Protein AF-0000000081808772 (afdb_homodimer)

Solvent-accessible surface area (backbone atoms only — not comparable to full-atom values): 10410 Å² total; per-residue (Å²): 86,56,71,67,53,52,52,50,52,52,51,43,53,54,49,45,51,51,54,43,41,40,92,72,24,31,80,98,35,57,88,46,31,43,55,48,63,37,60,27,82,91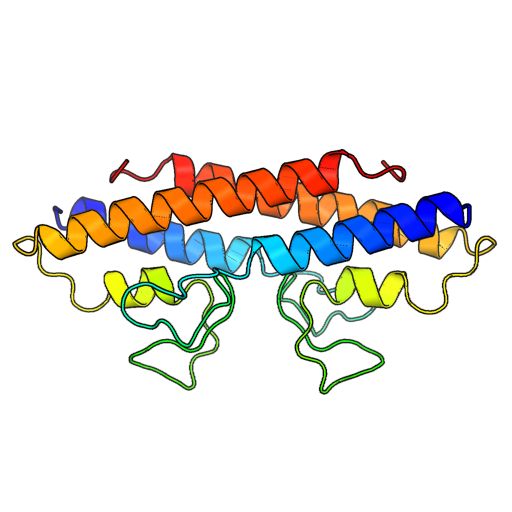,39,69,81,43,91,41,59,33,21,52,57,53,51,64,53,56,87,62,54,58,84,40,61,68,58,47,51,51,50,39,52,50,48,52,49,51,28,52,37,25,46,50,46,22,54,53,46,69,67,37,84,74,109,88,56,72,67,53,51,52,50,52,53,52,42,52,53,49,46,49,52,53,44,42,38,92,72,25,30,80,98,35,58,88,46,30,42,55,48,61,37,61,27,84,93,39,69,81,43,90,41,59,32,21,51,56,54,52,64,55,55,87,64,54,59,84,41,62,69,57,48,50,50,49,38,51,50,47,52,50,51,28,52,37,24,47,51,44,22,54,55,48,70,66,38,87,74,108

Organism: Hyalella azteca (NCBI:txid294128)

pLDDT: mean 93.88, std 6.14, range [66.31, 98.62]

Sequence (190 aa):
MSAMRVRFVNEQLMALERTFVLPGGLPDRPLYRHSVFSPPRWDAYAAAGFSGLSDLLHDYDENDAARKEKIKRHINELTILTQRASAILKDSPVLMSAMRVRFVNEQLMALERTFVLPGGLPDRPLYRHSVFSPPRWDAYAAAGFSGLSDLLHDYDENDAARKEKIKRHINELTILTQRASAILKDSPVL

Foldseek 3Di:
DDPVLVVLVVVLVVVLQVLQFACQAAVVGRVHGGQFFAAAPVGNPDRGTRNSQVNLVVVDDPPCVVSVVSNVVSVVSVVVSVVVNVVSVVPRPVD/DDPVLVVLVVVLVVVLQVLQFACQAAVVGRVHGGQFFAAAPVGNPDRGTRNSQVNLVPVDDPPCVVSVVSNVVSVVSVVVSVVVNVVSVVPRPVD

Structure (mmCIF, N/CA/C/O backbone):
data_AF-0000000081808772-model_v1
#
loop_
_entity.id
_entity.type
_entity.pdbx_description
1 polymer 'N-acetylated-alpha-linked acidic dipeptidase'
#
loop_
_atom_site.group_PDB
_atom_site.id
_atom_site.type_symbol
_atom_site.label_atom_id
_atom_site.label_alt_id
_atom_site.label_comp_id
_atom_site.label_asym_id
_atom_site.label_entity_id
_atom_site.label_seq_id
_atom_site.pdbx_PDB_ins_code
_atom_site.Cartn_x
_atom_site.Cartn_y
_atom_site.Cartn_z
_atom_site.occupancy
_atom_site.B_iso_or_equiv
_atom_site.auth_seq_id
_atom_site.auth_comp_id
_atom_site.auth_asym_id
_atom_site.auth_atom_id
_atom_site.pdbx_PDB_model_num
ATOM 1 N N . MET A 1 1 ? 2.197 -25.844 -6.656 1 84.44 1 MET A N 1
ATOM 2 C CA . MET A 1 1 ? 1.179 -25.656 -5.629 1 84.44 1 MET A CA 1
ATOM 3 C C . MET A 1 1 ? -0.137 -26.312 -6.031 1 84.44 1 MET A C 1
ATOM 5 O O . MET A 1 1 ? -0.493 -26.328 -7.211 1 84.44 1 MET A O 1
ATOM 9 N N . SER A 1 2 ? -0.74 -26.922 -4.938 1 89.19 2 SER A N 1
ATOM 10 C CA . SER A 1 2 ? -2.045 -27.531 -5.188 1 89.19 2 SER A CA 1
ATOM 11 C C . SER A 1 2 ? -3.08 -26.469 -5.562 1 89.19 2 SER A C 1
ATOM 13 O O . SER A 1 2 ? -2.869 -25.281 -5.336 1 89.19 2 SER A O 1
ATOM 15 N N . ALA A 1 3 ? -4.18 -26.891 -6.102 1 90.06 3 ALA A N 1
ATOM 16 C CA . ALA A 1 3 ? -5.285 -26.016 -6.457 1 90.06 3 ALA A CA 1
ATOM 17 C C . ALA A 1 3 ? -5.832 -25.297 -5.223 1 90.06 3 ALA A C 1
ATOM 19 O O . ALA A 1 3 ? -6.203 -24.125 -5.293 1 90.06 3 ALA A O 1
ATOM 20 N N . MET A 1 4 ? -5.844 -26.016 -4.164 1 91.25 4 MET A N 1
ATOM 21 C CA . MET A 1 4 ? -6.352 -25.438 -2.92 1 91.25 4 MET A CA 1
ATOM 22 C C . MET A 1 4 ? -5.449 -24.312 -2.432 1 91.25 4 MET A C 1
ATOM 24 O O . MET A 1 4 ? -5.938 -23.266 -1.997 1 91.25 4 MET A O 1
ATOM 28 N N . ARG A 1 5 ? -4.191 -24.5 -2.516 1 93.81 5 ARG A N 1
ATOM 29 C CA . ARG A 1 5 ? -3.25 -23.469 -2.098 1 93.81 5 ARG A CA 1
ATOM 30 C C . ARG A 1 5 ? -3.359 -22.234 -2.992 1 93.81 5 ARG A C 1
ATOM 32 O O . ARG A 1 5 ? -3.295 -21.109 -2.51 1 93.81 5 ARG A O 1
ATOM 39 N N . VAL A 1 6 ? -3.527 -22.422 -4.234 1 94.31 6 VAL A N 1
ATOM 40 C CA . VAL A 1 6 ? -3.682 -21.312 -5.176 1 94.31 6 VAL A CA 1
ATOM 41 C C . VAL A 1 6 ? -4.938 -20.516 -4.832 1 94.31 6 VAL A C 1
ATOM 43 O O . VAL A 1 6 ? -4.922 -19.281 -4.844 1 94.31 6 VAL A O 1
ATOM 46 N N . ARG A 1 7 ? -6.023 -21.188 -4.539 1 94.62 7 ARG A N 1
ATOM 47 C CA . ARG A 1 7 ? -7.27 -20.531 -4.156 1 94.62 7 ARG A CA 1
ATOM 48 C C . ARG A 1 7 ? -7.074 -19.688 -2.906 1 94.62 7 ARG A C 1
ATOM 50 O O . ARG A 1 7 ? -7.57 -18.547 -2.838 1 94.62 7 ARG A O 1
ATOM 57 N N . PHE A 1 8 ? -6.34 -20.219 -1.971 1 96.25 8 PHE A N 1
ATOM 58 C CA . PHE A 1 8 ? -6.094 -19.484 -0.736 1 96.25 8 PHE A CA 1
ATOM 59 C C . PHE A 1 8 ? -5.277 -18.219 -1.008 1 96.25 8 PHE A C 1
ATOM 61 O O . PHE A 1 8 ? -5.578 -17.156 -0.473 1 96.25 8 PHE A O 1
ATOM 68 N N . VAL A 1 9 ? -4.281 -18.328 -1.838 1 96.81 9 VAL A N 1
ATOM 69 C CA . VAL A 1 9 ? -3.469 -17.172 -2.168 1 96.81 9 VAL A CA 1
ATOM 70 C C . VAL A 1 9 ? -4.316 -16.141 -2.91 1 96.81 9 VAL A C 1
ATOM 72 O O . VAL A 1 9 ? -4.184 -14.93 -2.68 1 96.81 9 VAL A O 1
ATOM 75 N N . ASN A 1 10 ? -5.219 -16.609 -3.789 1 95.25 10 ASN A N 1
ATOM 76 C CA . ASN A 1 10 ? -6.145 -15.703 -4.461 1 95.25 10 ASN A CA 1
ATOM 77 C C . ASN A 1 10 ? -7.035 -14.969 -3.465 1 95.25 10 ASN A C 1
ATOM 79 O O . ASN A 1 10 ? -7.297 -13.773 -3.623 1 95.25 10 ASN A O 1
ATOM 83 N N . GLU A 1 11 ? -7.496 -15.648 -2.455 1 96.94 11 GLU A N 1
ATOM 84 C CA . GLU A 1 11 ? -8.305 -15.031 -1.407 1 96.94 11 GLU A CA 1
ATOM 85 C C . GLU A 1 11 ? -7.508 -13.977 -0.641 1 96.94 11 GLU A C 1
ATOM 87 O O . GLU A 1 11 ? -8.039 -12.922 -0.29 1 96.94 11 GLU A O 1
ATOM 92 N N . GLN A 1 12 ? -6.262 -14.281 -0.377 1 97.19 12 GLN A N 1
ATOM 93 C CA . GLN A 1 12 ? -5.395 -13.312 0.288 1 97.19 12 GLN A CA 1
ATOM 94 C C . GLN A 1 12 ? -5.199 -12.062 -0.572 1 97.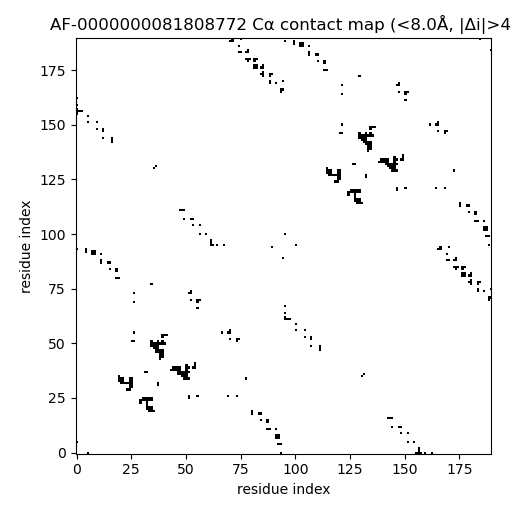19 12 GLN A C 1
ATOM 96 O O . GLN A 1 12 ? -5.203 -10.945 -0.059 1 97.19 12 GLN A O 1
ATOM 101 N N . LEU A 1 13 ? -5.008 -12.258 -1.853 1 96.25 13 LEU A N 1
ATOM 102 C CA . LEU A 1 13 ? -4.879 -11.141 -2.785 1 96.25 13 LEU A CA 1
ATOM 103 C C . LEU A 1 13 ? -6.102 -10.234 -2.719 1 96.25 13 LEU A C 1
ATOM 105 O O . LEU A 1 13 ? -5.969 -9.008 -2.621 1 96.25 13 LEU A O 1
ATOM 109 N N . MET A 1 14 ? -7.301 -10.789 -2.682 1 96.12 14 MET A N 1
ATOM 110 C CA . MET A 1 14 ? -8.539 -10.023 -2.598 1 96.12 14 MET A CA 1
ATOM 111 C C . MET A 1 14 ? -8.633 -9.289 -1.268 1 96.12 14 MET A C 1
ATOM 113 O O . MET A 1 14 ? -9.047 -8.125 -1.225 1 96.12 14 MET A O 1
ATOM 117 N N . ALA A 1 15 ? -8.234 -9.961 -0.256 1 97.44 15 ALA A N 1
ATOM 118 C CA . ALA A 1 15 ? -8.258 -9.352 1.071 1 97.44 15 ALA A CA 1
ATOM 119 C C . ALA A 1 15 ? -7.293 -8.172 1.152 1 97.44 15 ALA A C 1
ATOM 121 O O . ALA A 1 15 ? -7.605 -7.145 1.759 1 97.44 15 ALA A O 1
ATOM 122 N N . LEU A 1 16 ? -6.129 -8.336 0.551 1 97.31 16 LEU A N 1
ATOM 123 C CA . LEU A 1 16 ? -5.148 -7.262 0.513 1 97.31 16 LEU A CA 1
ATOM 124 C C . LEU A 1 16 ? -5.711 -6.039 -0.205 1 97.31 16 LEU A C 1
ATOM 126 O O . LEU A 1 16 ? -5.605 -4.914 0.293 1 97.31 16 LEU A O 1
ATOM 130 N N . GLU A 1 17 ? -6.316 -6.27 -1.325 1 94.38 17 GLU A N 1
ATOM 131 C CA . GLU A 1 17 ? -6.895 -5.176 -2.098 1 94.38 17 GLU A CA 1
ATOM 132 C C . GLU A 1 17 ? -7.961 -4.438 -1.293 1 94.38 17 GLU A C 1
ATOM 134 O O . GLU A 1 17 ? -8 -3.205 -1.288 1 94.38 17 GLU A O 1
ATOM 139 N N . ARG A 1 18 ? -8.758 -5.125 -0.595 1 96.19 18 ARG A N 1
ATOM 140 C CA . ARG A 1 18 ? -9.82 -4.539 0.214 1 96.19 18 ARG A CA 1
ATOM 141 C C . ARG A 1 18 ? -9.25 -3.77 1.398 1 96.19 18 ARG A C 1
ATOM 143 O O . ARG A 1 18 ? -9.805 -2.75 1.812 1 96.19 18 ARG A O 1
ATOM 150 N N . THR A 1 19 ? -8.164 -4.297 1.896 1 97.56 19 THR A N 1
ATOM 151 C CA . THR A 1 19 ? -7.547 -3.721 3.084 1 97.56 19 THR A CA 1
ATOM 152 C C . THR A 1 19 ? -7.133 -2.273 2.83 1 97.56 19 THR A C 1
ATOM 154 O O . THR A 1 19 ? -7.262 -1.422 3.713 1 97.56 19 THR A O 1
ATOM 157 N N . PHE A 1 20 ? -6.73 -1.911 1.623 1 97.19 20 PHE A N 1
ATOM 158 C CA . PHE A 1 20 ? -6.176 -0.589 1.358 1 97.19 20 PHE A CA 1
ATOM 159 C C . PHE A 1 20 ? -7.238 0.34 0.788 1 97.19 20 PHE A C 1
ATOM 161 O O . PHE A 1 20 ? -6.973 1.519 0.541 1 97.19 20 PHE A O 1
ATOM 168 N N . VAL A 1 21 ? -8.461 -0.173 0.703 1 96.25 21 VAL A N 1
ATOM 169 C CA . VAL A 1 21 ? -9.586 0.644 0.255 1 96.25 21 VAL A CA 1
ATOM 170 C C . VAL A 1 21 ? -10.398 1.105 1.46 1 96.25 21 VAL A C 1
ATOM 172 O O . VAL A 1 21 ? -10.984 0.286 2.172 1 96.25 21 VAL A O 1
ATOM 175 N N . LEU A 1 22 ? -10.461 2.395 1.661 1 97.12 22 LEU A N 1
ATOM 176 C CA . LEU A 1 22 ? -11.148 2.977 2.809 1 97.12 22 LEU A CA 1
ATOM 177 C C . LEU A 1 22 ? -12.633 3.184 2.506 1 97.12 22 LEU A C 1
ATOM 179 O O . LEU A 1 22 ? -12.984 3.977 1.631 1 97.12 22 LEU A O 1
ATOM 183 N N . PRO A 1 23 ? -13.508 2.514 3.25 1 96.06 23 PRO A N 1
ATOM 184 C CA . PRO A 1 23 ? -14.938 2.682 2.984 1 96.06 23 PRO A CA 1
ATOM 185 C C . PRO A 1 23 ? -15.391 4.137 3.082 1 96.06 23 PRO A C 1
ATOM 187 O O . PRO A 1 23 ? -16.25 4.574 2.307 1 96.06 23 PRO A O 1
ATOM 190 N N . GLY A 1 24 ? -14.82 4.918 3.953 1 96.44 24 GLY A N 1
ATOM 191 C CA . GLY A 1 24 ? -15.195 6.309 4.148 1 96.44 24 GLY A CA 1
ATOM 192 C C . GLY A 1 24 ? -14.414 7.27 3.275 1 96.44 24 GLY A C 1
ATOM 193 O O . GLY A 1 24 ? -14.648 8.477 3.305 1 96.44 24 GLY A O 1
ATOM 194 N N . GLY A 1 25 ? -13.445 6.766 2.527 1 97.25 25 GLY A N 1
ATOM 195 C CA . GLY A 1 25 ? -12.609 7.605 1.688 1 97.25 25 GLY A CA 1
ATOM 196 C C . GLY A 1 25 ? -11.461 8.25 2.447 1 97.25 25 GLY A C 1
ATOM 197 O O . GLY A 1 25 ? -11.281 7.996 3.639 1 97.25 25 GLY A O 1
ATOM 198 N N . LEU A 1 26 ? -10.664 9.016 1.725 1 97.31 26 LEU A N 1
ATOM 199 C CA . LEU A 1 26 ? -9.562 9.773 2.309 1 97.31 26 LEU A CA 1
ATOM 200 C C . LEU A 1 26 ? -10.086 10.945 3.133 1 97.31 26 LEU A C 1
ATOM 202 O O . LEU A 1 26 ? -11.211 11.398 2.922 1 97.31 26 LEU A O 1
ATOM 206 N N . PRO A 1 27 ? -9.25 11.398 4.109 1 97.44 27 PRO A N 1
ATOM 207 C CA . PRO A 1 27 ? -9.672 12.586 4.852 1 97.44 27 PRO A CA 1
ATOM 208 C C . PRO A 1 27 ? -10.055 13.75 3.934 1 97.44 27 PRO A C 1
ATOM 210 O O . PRO A 1 27 ? -9.242 14.172 3.104 1 97.44 27 PRO A O 1
ATOM 213 N N . ASP A 1 28 ? -11.344 14.211 4.023 1 96.62 28 ASP A N 1
ATOM 214 C CA . ASP A 1 28 ? -11.898 15.367 3.326 1 96.62 28 ASP A CA 1
ATOM 215 C C . ASP A 1 28 ? -12.062 15.086 1.834 1 96.62 28 ASP A C 1
ATOM 217 O O . ASP A 1 28 ? -12.32 16 1.048 1 96.62 28 ASP A O 1
ATOM 221 N N . ARG A 1 29 ? -11.883 13.844 1.375 1 96.31 29 ARG A N 1
ATOM 222 C CA . ARG A 1 29 ? -12.031 13.398 -0.009 1 96.31 29 ARG A CA 1
ATOM 223 C C . ARG A 1 29 ? -12.703 12.039 -0.08 1 96.31 29 ARG A C 1
ATOM 225 O O . ARG A 1 29 ? -12.062 11.039 -0.412 1 96.31 29 ARG A O 1
ATOM 232 N N . PRO A 1 30 ? -13.953 11.984 0.144 1 96.44 30 PRO A N 1
ATOM 233 C CA . PRO A 1 30 ? -14.656 10.711 0.325 1 96.44 30 PRO A CA 1
ATOM 234 C C . PRO A 1 30 ? -14.742 9.898 -0.962 1 96.44 30 PRO A C 1
ATOM 236 O O . PRO A 1 30 ? -14.961 8.688 -0.914 1 96.44 30 PRO A O 1
ATOM 239 N N . LEU A 1 31 ? -14.484 10.531 -2.141 1 95.69 31 LEU A N 1
ATOM 240 C CA . LEU A 1 31 ? -14.617 9.812 -3.406 1 95.69 31 LEU A CA 1
ATOM 241 C C . LEU A 1 31 ? -13.328 9.078 -3.754 1 95.69 31 LEU A C 1
ATOM 243 O O . LEU A 1 31 ? -13.312 8.234 -4.648 1 95.69 31 LEU A O 1
ATOM 247 N N . TYR A 1 32 ? -12.289 9.398 -3.104 1 94 32 TYR A N 1
ATOM 248 C CA . TYR A 1 32 ? -11.008 8.703 -3.248 1 94 32 TYR A CA 1
ATOM 249 C C . TYR A 1 32 ? -10.797 7.707 -2.115 1 94 32 TYR A C 1
ATOM 251 O O . TYR A 1 32 ? -10.609 8.102 -0.961 1 94 32 TYR A O 1
ATOM 259 N N . ARG A 1 33 ? -10.719 6.418 -2.496 1 95.44 33 ARG A N 1
ATOM 260 C CA . ARG A 1 33 ? -10.859 5.438 -1.423 1 95.44 33 ARG A CA 1
ATOM 261 C C . ARG A 1 33 ? -9.586 4.621 -1.256 1 95.44 33 ARG A C 1
ATOM 263 O O . ARG A 1 33 ? -9.414 3.92 -0.255 1 95.44 33 ARG A O 1
ATOM 270 N N . HIS A 1 34 ? -8.711 4.734 -2.211 1 95.12 34 HIS A N 1
ATOM 271 C CA . HIS A 1 34 ? -7.492 3.943 -2.053 1 95.12 34 HIS A CA 1
ATOM 272 C C . HIS A 1 34 ? -6.477 4.664 -1.174 1 95.12 34 HIS A C 1
ATOM 274 O O . HIS A 1 34 ? -6.039 5.77 -1.501 1 95.12 34 HIS A O 1
ATOM 280 N N . SER A 1 35 ? -6.059 4.016 -0.084 1 96.12 35 SER A N 1
ATOM 281 C CA . SER A 1 35 ? -5.297 4.652 0.987 1 96.12 35 SER A CA 1
ATOM 282 C C . SER A 1 35 ? -3.848 4.879 0.577 1 96.12 35 SER A C 1
ATOM 284 O O . SER A 1 35 ? -3.184 5.777 1.098 1 96.12 35 SER A O 1
ATOM 286 N N . VAL A 1 36 ? -3.354 4.094 -0.395 1 95.69 36 VAL A N 1
ATOM 287 C CA . VAL A 1 36 ? -1.956 4.172 -0.806 1 95.69 36 VAL A CA 1
ATOM 288 C C . VAL A 1 36 ? -1.845 4.945 -2.117 1 95.69 36 VAL A C 1
ATOM 290 O O . VAL A 1 36 ? -1.005 5.84 -2.25 1 95.69 36 VAL A O 1
ATOM 293 N N . PHE A 1 37 ? -2.762 4.66 -2.961 1 91 37 PHE A N 1
ATOM 294 C CA . PHE A 1 37 ? -2.658 5.25 -4.289 1 91 37 PHE A CA 1
ATOM 295 C C . PHE A 1 37 ? -3.875 6.121 -4.59 1 91 37 PHE A C 1
ATOM 297 O O . PHE A 1 37 ? -4.992 5.613 -4.691 1 91 37 PHE A O 1
ATOM 304 N N . SER A 1 38 ? -3.592 7.402 -4.66 1 89.56 38 SER A N 1
ATOM 305 C CA . SER A 1 38 ? -4.582 8.414 -5.02 1 89.56 38 SER A CA 1
ATOM 306 C C . SER A 1 38 ? -3.912 9.711 -5.469 1 89.56 38 SER A C 1
ATOM 308 O O . SER A 1 38 ? -2.805 10.023 -5.027 1 89.56 38 SER A O 1
ATOM 310 N N . PRO A 1 39 ? -4.566 10.375 -6.395 1 87.88 39 PRO A N 1
ATOM 311 C CA . PRO A 1 39 ? -4 11.68 -6.754 1 87.88 39 PRO A CA 1
ATOM 312 C C . PRO A 1 39 ? -4.023 12.672 -5.594 1 87.88 39 PRO A C 1
ATOM 314 O O . PRO A 1 39 ? -5.008 12.742 -4.855 1 87.88 39 PRO A O 1
ATOM 317 N N . PRO A 1 40 ? -2.861 13.375 -5.484 1 89.06 40 PRO A N 1
ATOM 318 C CA . PRO A 1 40 ? -2.887 14.422 -4.453 1 89.06 40 PRO A CA 1
ATOM 319 C C . PRO A 1 40 ? -3.902 15.523 -4.754 1 89.06 40 PRO A C 1
ATOM 321 O O . PRO A 1 40 ? -4.188 15.805 -5.922 1 89.06 40 PRO A O 1
ATOM 324 N N . ARG A 1 41 ? -4.348 16.078 -3.715 1 90.5 41 ARG A N 1
ATOM 325 C CA . ARG A 1 41 ? -5.344 17.141 -3.809 1 90.5 41 ARG A CA 1
ATOM 326 C C . ARG A 1 41 ? -4.777 18.359 -4.516 1 90.5 41 ARG A C 1
ATOM 328 O O . ARG A 1 41 ? -5.484 19.031 -5.27 1 90.5 41 ARG A O 1
ATOM 335 N N . TRP A 1 42 ? -3.523 18.75 -4.395 1 87.62 42 TRP A N 1
ATOM 336 C CA . TRP A 1 42 ? -2.938 20.016 -4.844 1 87.62 42 TRP A CA 1
ATOM 337 C C . TRP A 1 42 ? -2.105 19.812 -6.105 1 87.62 42 TRP A C 1
ATOM 339 O O . TRP A 1 42 ? -1.679 20.781 -6.742 1 87.62 42 TRP A O 1
ATOM 349 N N . ASP A 1 43 ? -1.875 18.453 -6.457 1 80.94 43 ASP A N 1
ATOM 350 C CA . ASP A 1 43 ? -1.198 18.078 -7.691 1 80.94 43 ASP A CA 1
ATOM 351 C C . ASP A 1 43 ? -1.776 16.781 -8.258 1 80.94 43 ASP A C 1
ATOM 353 O O . ASP A 1 43 ? -1.266 15.688 -7.977 1 80.94 43 ASP A O 1
ATOM 357 N N . ALA A 1 44 ? -2.705 16.969 -9.086 1 71.88 44 ALA A N 1
ATOM 358 C CA . ALA A 1 44 ? -3.471 15.82 -9.555 1 71.88 44 ALA A CA 1
ATOM 359 C C . ALA A 1 44 ? -2.637 14.953 -10.492 1 71.88 44 ALA A C 1
ATOM 361 O O . ALA A 1 44 ? -2.979 13.797 -10.742 1 71.88 44 ALA A O 1
ATOM 362 N N . TYR A 1 45 ? -1.534 15.539 -10.867 1 73.44 45 TYR A N 1
ATOM 363 C CA . TYR A 1 45 ? -0.748 14.789 -11.844 1 73.44 45 TYR A CA 1
ATOM 364 C C . TYR A 1 45 ? 0.438 14.109 -11.172 1 73.44 45 TYR A C 1
ATOM 366 O O . TYR A 1 45 ? 1.139 13.312 -11.805 1 73.44 45 TYR A O 1
ATOM 374 N N . ALA A 1 46 ? 0.514 14.375 -9.875 1 73.62 46 ALA A N 1
ATOM 375 C CA . ALA A 1 46 ? 1.622 13.742 -9.156 1 73.62 46 ALA A CA 1
ATOM 376 C C . ALA A 1 46 ? 1.272 12.312 -8.75 1 73.62 46 ALA A C 1
ATOM 378 O O . ALA A 1 46 ? 0.148 12.039 -8.328 1 73.62 46 ALA A O 1
ATOM 379 N N . ALA A 1 47 ? 1.948 11.398 -9.227 1 66.56 47 ALA A N 1
ATOM 380 C CA . ALA A 1 47 ? 1.823 10.008 -8.797 1 66.56 47 ALA A CA 1
ATOM 381 C C . ALA A 1 47 ? 2.445 9.805 -7.418 1 66.56 47 ALA A C 1
ATOM 383 O O . ALA A 1 47 ? 3.629 9.484 -7.305 1 66.56 47 ALA A O 1
ATOM 384 N N . ALA A 1 48 ? 1.812 10.344 -6.438 1 75.56 48 ALA A N 1
ATOM 385 C CA . ALA A 1 48 ? 2.359 10.188 -5.094 1 75.56 48 ALA A CA 1
ATOM 386 C C . ALA A 1 48 ? 1.514 9.219 -4.27 1 75.56 48 ALA A C 1
ATOM 388 O O . ALA A 1 48 ? 0.312 9.078 -4.508 1 75.56 48 ALA A O 1
ATOM 389 N N . GLY A 1 49 ? 2.186 8.477 -3.475 1 90.56 49 GLY A N 1
ATOM 390 C CA . GLY A 1 49 ? 1.512 7.59 -2.535 1 90.56 49 GLY A CA 1
ATOM 391 C C . GLY A 1 49 ? 1.098 8.289 -1.254 1 90.56 49 GLY A C 1
ATOM 392 O O . GLY A 1 49 ? 1.604 9.367 -0.935 1 90.56 49 GLY A O 1
ATOM 393 N N . PHE A 1 50 ? -0.001 7.812 -0.677 1 96.25 50 PHE A N 1
ATOM 394 C CA . PHE A 1 50 ? -0.452 8.234 0.644 1 96.25 50 PHE A CA 1
ATOM 395 C C . PHE A 1 50 ? -0.903 9.688 0.623 1 96.25 50 PHE A C 1
ATOM 397 O O . PHE A 1 50 ? -0.571 10.461 1.524 1 96.25 50 PHE A O 1
ATOM 404 N N . SER A 1 51 ? -1.629 10.008 -0.392 1 95.56 51 SER A N 1
ATOM 405 C CA . SER A 1 51 ? -2.018 11.398 -0.585 1 95.56 51 SER A CA 1
ATOM 406 C C . SER A 1 51 ? -2.922 11.883 0.543 1 95.56 51 SER A C 1
ATOM 408 O O . SER A 1 51 ? -2.959 13.078 0.847 1 95.56 51 SER A O 1
ATOM 410 N N . GLY A 1 52 ? -3.678 10.969 1.239 1 96.38 52 GLY A N 1
ATOM 411 C CA . GLY A 1 52 ? -4.434 11.359 2.416 1 96.38 52 GLY A CA 1
ATOM 412 C C . GLY A 1 52 ? -3.59 12.07 3.457 1 96.38 52 GLY A C 1
ATOM 413 O O . GLY A 1 52 ? -4.016 13.078 4.031 1 96.38 52 GLY A O 1
ATOM 414 N N . LEU A 1 53 ? -2.406 11.602 3.602 1 96.88 53 LEU A N 1
ATOM 415 C CA . LEU A 1 53 ? -1.512 12.18 4.598 1 96.88 53 LEU A CA 1
ATOM 416 C C . LEU A 1 53 ? -0.841 13.438 4.059 1 96.88 53 LEU A C 1
ATOM 418 O O . LEU A 1 53 ? -0.781 14.461 4.746 1 96.88 53 LEU A O 1
ATOM 422 N N . SER A 1 54 ? -0.335 13.359 2.814 1 95.44 54 SER A N 1
ATOM 423 C CA . SER A 1 54 ? 0.339 14.523 2.248 1 95.44 54 SER A CA 1
ATOM 424 C C . SER A 1 54 ? -0.606 15.711 2.15 1 95.44 54 SER A C 1
ATOM 426 O O . SER A 1 54 ? -0.195 16.859 2.359 1 95.44 54 SER A O 1
ATOM 428 N N . ASP A 1 55 ? -1.863 15.461 1.821 1 95.94 55 ASP A N 1
ATOM 429 C CA . ASP A 1 55 ? -2.867 16.516 1.747 1 95.94 55 ASP A CA 1
ATOM 430 C C . ASP A 1 55 ? -3.059 17.188 3.105 1 95.94 55 ASP A C 1
ATOM 432 O O . ASP A 1 55 ? -3.162 18.406 3.188 1 95.94 55 ASP A O 1
ATOM 436 N N . LEU A 1 56 ? -3.123 16.391 4.184 1 96.25 56 LEU A N 1
ATOM 437 C CA . LEU A 1 56 ? -3.303 16.922 5.531 1 96.25 56 LEU A CA 1
ATOM 438 C C . LEU A 1 56 ? -2.084 17.734 5.965 1 96.25 56 LEU A C 1
ATOM 440 O O . LEU A 1 56 ? -2.213 18.703 6.707 1 96.25 56 LEU A O 1
ATOM 444 N N . LEU A 1 57 ? -0.923 17.406 5.414 1 95.56 57 LEU A N 1
ATOM 445 C CA . LEU A 1 57 ? 0.316 18.047 5.824 1 95.56 57 LEU A CA 1
ATOM 446 C C . LEU A 1 57 ? 0.559 19.312 5.012 1 95.56 57 LEU A C 1
ATOM 448 O O . LEU A 1 57 ? 1.321 20.188 5.43 1 95.56 57 LEU A O 1
ATOM 452 N N . HIS A 1 58 ? -0.026 19.328 3.879 1 93.56 58 HIS A N 1
ATOM 453 C CA . HIS A 1 58 ? 0.216 20.453 2.971 1 93.56 58 HIS A CA 1
ATOM 454 C C . HIS A 1 58 ? -0.174 21.781 3.611 1 93.56 58 HIS A C 1
ATOM 456 O O . HIS A 1 58 ? -1.324 21.969 4.016 1 93.56 58 HIS A O 1
ATOM 462 N N . ASP A 1 59 ? 0.819 22.766 3.76 1 91.69 59 ASP A N 1
ATOM 463 C CA . ASP A 1 59 ? 0.62 24.094 4.34 1 91.69 59 ASP A CA 1
ATOM 464 C C . ASP A 1 59 ? 0.052 24 5.754 1 91.69 59 ASP A C 1
ATOM 466 O O . ASP A 1 59 ? -0.879 24.719 6.105 1 91.69 59 ASP A O 1
ATOM 470 N N . TYR A 1 60 ? 0.491 23.047 6.504 1 94.56 60 TYR A N 1
ATOM 471 C CA . TYR A 1 60 ? 0.023 22.828 7.863 1 94.56 60 TYR A CA 1
ATOM 472 C C . TYR A 1 60 ? 0.25 24.062 8.734 1 94.56 60 TYR A C 1
ATOM 474 O O . TYR A 1 60 ? 1.317 24.672 8.68 1 94.56 60 TYR A O 1
ATOM 482 N N . ASP A 1 61 ? -0.769 24.391 9.492 1 93.81 61 ASP A N 1
ATOM 483 C CA . ASP A 1 61 ? -0.77 25.453 10.492 1 93.81 61 ASP A CA 1
ATOM 484 C C . ASP A 1 61 ? -0.766 24.875 11.906 1 93.81 61 ASP A C 1
ATOM 486 O O . ASP A 1 61 ? -1.707 24.188 12.305 1 93.81 61 ASP A O 1
ATOM 490 N N . GLU A 1 62 ? 0.301 25.188 12.727 1 91.69 62 GLU A N 1
ATOM 491 C CA . GLU A 1 62 ? 0.458 24.641 14.062 1 91.69 62 GLU A CA 1
ATOM 492 C C . GLU A 1 62 ? -0.724 25 14.961 1 91.69 62 GLU A C 1
ATOM 494 O O . GLU A 1 62 ? -0.969 24.344 15.977 1 91.69 62 GLU A O 1
ATOM 499 N N . ASN A 1 63 ? -1.484 26 14.578 1 93.12 63 ASN A N 1
ATOM 500 C CA . ASN A 1 63 ? -2.613 26.453 15.391 1 93.12 63 ASN A CA 1
ATOM 501 C C . ASN A 1 63 ? -3.9 25.734 15 1 93.12 63 ASN A C 1
ATOM 503 O O . ASN A 1 63 ? -4.934 25.906 15.648 1 93.12 63 ASN A O 1
ATOM 507 N N . ASP A 1 64 ? -3.852 24.875 14.039 1 94.31 64 ASP A N 1
ATOM 508 C CA . ASP A 1 64 ? -5.016 24.141 13.562 1 94.31 64 ASP A CA 1
ATOM 509 C C . ASP A 1 64 ? -5.148 22.797 14.297 1 94.31 64 ASP A C 1
ATOM 511 O O . ASP A 1 64 ? -4.73 21.766 13.781 1 94.31 64 ASP A O 1
ATOM 515 N N . ALA A 1 65 ? -5.812 22.797 15.398 1 94.5 65 ALA A N 1
ATOM 516 C CA . ALA A 1 65 ? -5.945 21.625 16.266 1 94.5 65 ALA A CA 1
ATOM 517 C C . ALA A 1 65 ? -6.766 20.531 15.57 1 94.5 65 ALA A C 1
ATOM 519 O O . ALA A 1 65 ? -6.488 19.344 15.742 1 94.5 65 ALA A O 1
ATOM 520 N N . ALA A 1 66 ? -7.777 20.938 14.891 1 95.88 66 ALA A N 1
ATOM 521 C CA . ALA A 1 66 ? -8.625 19.984 14.188 1 95.88 66 ALA A CA 1
ATOM 522 C C . ALA A 1 66 ? -7.824 19.203 13.148 1 95.88 66 ALA A C 1
ATOM 524 O O . ALA A 1 66 ? -7.988 18 13.008 1 95.88 66 ALA A O 1
ATOM 525 N N . ARG A 1 67 ? -7.027 19.875 12.445 1 95.88 67 ARG A N 1
ATOM 526 C CA . ARG A 1 67 ? -6.195 19.219 11.43 1 95.88 67 ARG A CA 1
ATOM 527 C C . ARG A 1 67 ? -5.176 18.297 12.078 1 95.88 67 ARG A C 1
ATOM 529 O O . ARG A 1 67 ? -4.898 17.219 11.555 1 95.88 67 ARG A O 1
ATOM 536 N N . LYS A 1 68 ? -4.609 18.672 13.18 1 96.25 68 LYS A N 1
ATOM 537 C CA . LYS A 1 68 ? -3.713 17.781 13.922 1 96.25 68 LYS A CA 1
ATOM 538 C C . LYS A 1 68 ? -4.402 16.469 14.273 1 96.25 68 LYS A C 1
ATOM 540 O O . LYS A 1 68 ? -3.812 15.398 14.133 1 96.25 68 LYS A O 1
ATOM 545 N N . GLU A 1 69 ? -5.613 16.609 14.703 1 96.88 69 GLU A N 1
ATOM 546 C CA . GLU A 1 69 ? -6.375 15.414 15.062 1 96.88 69 GLU A CA 1
ATOM 547 C C . GLU A 1 69 ? -6.637 14.531 13.844 1 96.88 69 GLU A C 1
ATOM 549 O O . GLU A 1 69 ? -6.582 13.305 13.938 1 96.88 69 GLU A O 1
ATOM 554 N N . LYS A 1 70 ? -6.922 15.117 12.719 1 97.5 70 LYS A N 1
ATOM 555 C CA . LYS A 1 70 ? -7.125 14.359 11.492 1 97.5 70 LYS A CA 1
ATOM 556 C C . LYS A 1 70 ? -5.863 13.602 11.094 1 97.5 70 LYS A C 1
ATOM 558 O O . LYS A 1 70 ? -5.934 12.453 10.648 1 97.5 70 LYS A O 1
ATOM 563 N N . ILE A 1 71 ? -4.723 14.234 11.273 1 97.75 71 ILE A N 1
ATOM 564 C CA . ILE A 1 71 ? -3.447 13.602 10.969 1 97.75 71 ILE A CA 1
ATOM 565 C C . ILE A 1 71 ? -3.248 12.391 11.875 1 97.75 71 ILE A C 1
ATOM 567 O O . ILE A 1 71 ? -2.922 11.297 11.398 1 97.75 71 ILE A O 1
ATOM 571 N N . LYS A 1 72 ? -3.484 12.594 13.125 1 97.25 72 LYS A N 1
ATOM 572 C CA . LYS A 1 72 ? -3.346 11.508 14.086 1 97.25 72 LYS A CA 1
ATOM 573 C C . LYS A 1 72 ? -4.262 10.336 13.734 1 97.25 72 LYS A C 1
ATOM 575 O O . LYS A 1 72 ? -3.822 9.188 13.727 1 97.25 72 LYS A O 1
ATOM 580 N N . ARG A 1 73 ? -5.473 10.617 13.422 1 97.94 73 ARG A N 1
ATOM 581 C CA . ARG A 1 73 ? -6.453 9.586 13.102 1 97.94 73 ARG A CA 1
ATOM 582 C C . ARG A 1 73 ? -6.062 8.844 11.836 1 97.94 73 ARG A C 1
ATOM 584 O O . ARG A 1 73 ? -6.16 7.613 11.773 1 97.94 73 ARG A O 1
ATOM 591 N N . HIS A 1 74 ? -5.645 9.609 10.844 1 98.19 74 HIS A N 1
ATOM 592 C CA . HIS A 1 74 ? -5.297 8.977 9.578 1 98.19 74 HIS A CA 1
ATOM 593 C C . HIS A 1 74 ? -4.039 8.125 9.711 1 98.19 74 HIS A C 1
ATOM 595 O O . HIS A 1 74 ? -3.957 7.035 9.133 1 98.19 74 HIS A O 1
ATOM 601 N N . ILE A 1 75 ? -3.062 8.547 10.508 1 98.31 75 ILE A N 1
ATOM 602 C CA . ILE A 1 75 ? -1.874 7.742 10.766 1 98.31 75 ILE A CA 1
ATOM 603 C C . ILE A 1 75 ? -2.27 6.453 11.477 1 98.31 75 ILE A C 1
ATOM 605 O O . ILE A 1 75 ? -1.766 5.375 11.148 1 98.31 75 ILE A O 1
ATOM 609 N N . ASN A 1 76 ? -3.162 6.531 12.445 1 98.12 76 ASN A N 1
ATOM 610 C CA . ASN A 1 76 ? -3.662 5.336 13.109 1 98.12 76 ASN A CA 1
ATOM 611 C C . ASN A 1 76 ? -4.336 4.383 12.125 1 98.12 76 ASN A C 1
ATOM 613 O O . ASN A 1 76 ? -4.133 3.17 12.188 1 98.12 76 ASN A O 1
ATOM 617 N N . GLU A 1 77 ? -5.117 4.914 11.234 1 98.19 77 GLU A N 1
ATOM 618 C CA . GLU A 1 77 ? -5.785 4.105 10.219 1 98.19 77 GLU A CA 1
ATOM 619 C C . GLU A 1 77 ? -4.773 3.391 9.328 1 98.19 77 GLU A C 1
ATOM 621 O O . GLU A 1 77 ? -4.879 2.182 9.109 1 98.19 77 GLU A O 1
ATOM 626 N N . LEU A 1 78 ? -3.775 4.148 8.891 1 98.31 78 LEU A N 1
ATOM 627 C CA . LEU A 1 78 ? -2.744 3.562 8.039 1 98.31 78 LEU A CA 1
ATOM 628 C C . LEU A 1 78 ? -1.97 2.482 8.789 1 98.31 78 LEU A C 1
ATOM 630 O O . LEU A 1 78 ? -1.586 1.468 8.203 1 98.31 78 LEU A O 1
ATOM 634 N N . THR A 1 79 ? -1.706 2.682 10.055 1 98.25 79 THR A N 1
ATOM 635 C CA . THR A 1 79 ? -1.023 1.69 10.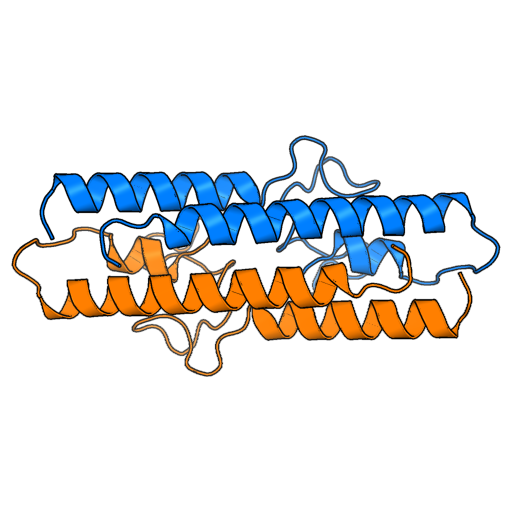883 1 98.25 79 THR A CA 1
ATOM 636 C C . THR A 1 79 ? -1.817 0.388 10.93 1 98.25 79 THR A C 1
ATOM 638 O O . THR A 1 79 ? -1.262 -0.691 10.711 1 98.25 79 THR A O 1
ATOM 641 N N . ILE A 1 80 ? -3.098 0.481 11.117 1 98.19 80 ILE A N 1
ATOM 642 C CA . ILE A 1 80 ? -3.969 -0.686 11.211 1 98.19 80 ILE A CA 1
ATOM 643 C C . ILE A 1 80 ? -4 -1.413 9.867 1 98.19 80 ILE A C 1
ATOM 645 O O . ILE A 1 80 ? -3.891 -2.641 9.812 1 98.19 80 ILE A O 1
ATOM 649 N N . LEU A 1 81 ? -4.141 -0.637 8.789 1 98.25 81 LEU A N 1
ATOM 650 C CA . LEU A 1 81 ? -4.215 -1.228 7.457 1 98.25 81 LEU A CA 1
ATOM 651 C C . LEU A 1 81 ? -2.939 -1.995 7.129 1 98.25 81 LEU A C 1
ATOM 653 O O . LEU A 1 81 ? -2.998 -3.115 6.617 1 98.25 81 LEU A O 1
ATOM 657 N N . THR A 1 82 ? -1.759 -1.434 7.41 1 98.25 82 THR A N 1
ATOM 658 C CA . THR A 1 82 ? -0.494 -2.086 7.09 1 98.25 82 THR A CA 1
ATOM 659 C C . THR A 1 82 ? -0.282 -3.314 7.973 1 98.25 82 THR A C 1
ATOM 661 O O . THR A 1 82 ? 0.266 -4.32 7.523 1 98.25 82 THR A O 1
ATOM 664 N N . GLN A 1 83 ? -0.73 -3.258 9.211 1 98.44 83 GLN A N 1
ATOM 665 C CA . GLN A 1 83 ? -0.661 -4.418 10.094 1 98.44 83 GLN A CA 1
ATOM 666 C C . GLN A 1 83 ? -1.566 -5.539 9.602 1 98.44 83 GLN A C 1
ATOM 668 O O . GLN A 1 83 ? -1.18 -6.711 9.617 1 98.44 83 GLN A O 1
ATOM 673 N N . ARG A 1 84 ? -2.762 -5.176 9.203 1 98.62 84 ARG A N 1
ATOM 674 C CA . ARG A 1 84 ? -3.689 -6.164 8.664 1 98.62 84 ARG A CA 1
ATOM 675 C C . ARG A 1 84 ? -3.125 -6.816 7.406 1 98.62 84 ARG A C 1
ATOM 677 O O . ARG A 1 84 ? -3.223 -8.031 7.234 1 98.62 84 ARG A O 1
ATOM 684 N N . ALA A 1 85 ? -2.539 -6.008 6.555 1 98.44 85 ALA A N 1
ATOM 685 C CA . ALA A 1 85 ? -1.928 -6.543 5.34 1 98.44 85 ALA A CA 1
ATOM 686 C C . ALA A 1 85 ? -0.828 -7.547 5.676 1 98.44 85 ALA A C 1
ATOM 688 O O . ALA A 1 85 ? -0.765 -8.625 5.086 1 98.44 85 ALA A O 1
ATOM 689 N N . SER A 1 86 ? 0.041 -7.211 6.641 1 98.31 86 SER A N 1
ATOM 690 C CA . SER A 1 86 ? 1.105 -8.117 7.066 1 98.31 86 SER A CA 1
ATOM 691 C C . SER A 1 86 ? 0.538 -9.422 7.605 1 98.31 86 SER A C 1
ATOM 693 O O . SER A 1 86 ? 1.057 -10.5 7.309 1 98.31 86 SER A O 1
ATOM 695 N N . ALA A 1 87 ? -0.507 -9.344 8.375 1 98.31 87 ALA A N 1
ATOM 696 C CA . ALA A 1 87 ? -1.128 -10.523 8.961 1 98.31 87 ALA A CA 1
ATOM 697 C C . ALA A 1 87 ? -1.704 -11.438 7.883 1 98.31 87 ALA A C 1
ATOM 699 O O . ALA A 1 87 ? -1.562 -12.656 7.949 1 98.31 87 ALA A O 1
ATOM 700 N N . ILE A 1 88 ? -2.355 -10.844 6.926 1 98.31 88 ILE A N 1
ATOM 701 C CA . ILE A 1 88 ? -2.924 -11.586 5.809 1 98.31 88 ILE A CA 1
ATOM 702 C C . ILE A 1 88 ? -1.82 -12.359 5.09 1 98.31 88 ILE A C 1
ATOM 704 O O . ILE A 1 88 ? -1.969 -13.555 4.812 1 98.31 88 ILE A O 1
ATOM 708 N N . LEU A 1 89 ? -0.698 -11.734 4.855 1 97.81 89 LEU A N 1
ATOM 709 C CA . LEU A 1 89 ? 0.387 -12.312 4.07 1 97.81 89 LEU A CA 1
ATOM 710 C C . LEU A 1 89 ? 1.136 -13.375 4.871 1 97.81 89 LEU A C 1
ATOM 712 O O . LEU A 1 89 ? 1.544 -14.398 4.32 1 97.81 89 LEU A O 1
ATOM 716 N N . LYS A 1 90 ? 1.285 -13.188 6.152 1 96.81 90 LYS A N 1
ATOM 717 C CA . LYS A 1 90 ? 2.018 -14.117 7.008 1 96.81 90 LYS A CA 1
ATOM 718 C C . LYS A 1 90 ? 1.3 -15.461 7.105 1 96.81 90 LYS A C 1
ATOM 720 O O . LYS A 1 90 ? 1.932 -16.484 7.348 1 96.81 90 LYS A O 1
ATOM 725 N N . ASP A 1 91 ? 0.049 -15.461 6.8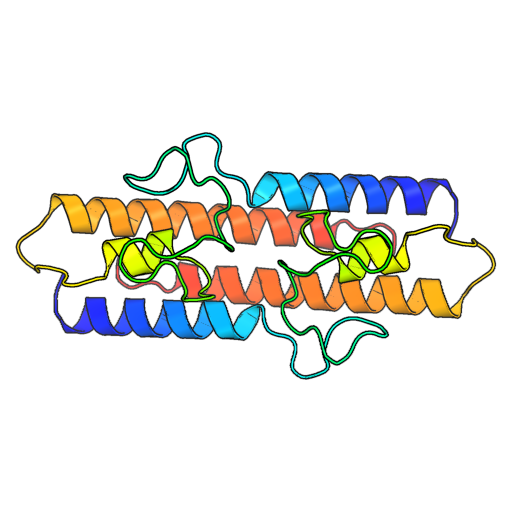83 1 95.31 91 ASP A N 1
ATOM 726 C CA . ASP A 1 91 ? -0.754 -16.672 6.988 1 95.31 91 ASP A CA 1
ATOM 727 C C . ASP A 1 91 ? -0.778 -17.438 5.664 1 95.31 91 ASP A C 1
ATOM 729 O O . ASP A 1 91 ? -1.526 -18.406 5.512 1 95.31 91 ASP A O 1
ATOM 733 N N . SER A 1 92 ? 0.065 -17.047 4.773 1 95.44 92 SER A N 1
ATOM 734 C CA . SER A 1 92 ? 0.011 -17.641 3.441 1 95.44 92 SER A CA 1
ATOM 735 C C . SER A 1 92 ? 0.439 -19.109 3.473 1 95.44 92 SER A C 1
ATOM 737 O O . SER A 1 92 ? 1.452 -19.453 4.086 1 95.44 92 SER A O 1
ATOM 739 N N . PRO A 1 93 ? -0.247 -20.016 2.834 1 92.81 93 PRO A N 1
ATOM 740 C CA . PRO A 1 93 ? 0.058 -21.438 2.836 1 92.81 93 PRO A CA 1
ATOM 741 C C . PRO A 1 93 ? 1.341 -21.766 2.076 1 92.81 93 PRO A C 1
ATOM 743 O O . PRO A 1 93 ? 1.809 -22.906 2.115 1 92.81 93 PRO A O 1
ATOM 746 N N . VAL A 1 94 ? 1.88 -20.766 1.41 1 89.31 94 VAL A N 1
ATOM 747 C CA . VAL A 1 94 ? 3.07 -21.031 0.609 1 89.31 94 VAL A CA 1
ATOM 748 C C . VAL A 1 94 ? 4.32 -20.719 1.421 1 89.31 94 VAL A C 1
ATOM 750 O O . VAL A 1 94 ? 5.441 -20.969 0.97 1 89.31 94 VAL A O 1
ATOM 753 N N . LEU A 1 95 ? 4.137 -20.156 2.584 1 87.12 95 LEU A N 1
ATOM 754 C CA . LEU A 1 95 ? 5.262 -19.828 3.455 1 87.12 95 LEU A CA 1
ATOM 755 C C . LEU A 1 95 ? 5.57 -21 4.395 1 87.12 95 LEU A C 1
ATOM 757 O O . LEU A 1 95 ? 4.68 -21.781 4.734 1 87.12 95 LEU A O 1
ATOM 761 N N . MET B 1 1 ? 0.546 21.047 16.078 1 84.5 1 MET B N 1
ATOM 762 C CA . MET B 1 1 ? 1.825 20.344 16.078 1 84.5 1 MET B CA 1
ATOM 763 C C . MET B 1 1 ? 2.975 21.297 15.797 1 84.5 1 MET B C 1
ATOM 765 O O . MET B 1 1 ? 2.828 22.25 15.023 1 84.5 1 MET B O 1
ATOM 769 N N . SER B 1 2 ? 4.066 21.016 16.578 1 89.38 2 SER B N 1
ATOM 770 C CA . SER B 1 2 ? 5.25 21.844 16.359 1 89.38 2 SER B CA 1
ATOM 771 C C . SER B 1 2 ? 5.824 21.625 14.961 1 89.38 2 SER B C 1
ATOM 773 O O . SER B 1 2 ? 5.5 20.641 14.297 1 89.38 2 SER B O 1
ATOM 775 N N . ALA B 1 3 ? 6.668 22.5 14.547 1 90.19 3 ALA B N 1
ATOM 776 C CA . ALA B 1 3 ? 7.352 22.406 13.258 1 90.19 3 ALA B CA 1
ATOM 777 C C . ALA B 1 3 ? 8.203 21.141 13.188 1 90.19 3 ALA B C 1
ATOM 779 O O . ALA B 1 3 ? 8.281 20.5 12.141 1 90.19 3 ALA B O 1
ATOM 780 N N . MET B 1 4 ? 8.766 20.828 14.289 1 91.19 4 MET B N 1
ATOM 781 C CA . MET B 1 4 ? 9.609 19.641 14.344 1 91.19 4 MET B CA 1
ATOM 782 C C . MET B 1 4 ? 8.789 18.375 14.141 1 91.19 4 MET B C 1
ATOM 784 O O . MET B 1 4 ? 9.203 17.469 13.414 1 91.19 4 MET B O 1
ATOM 788 N N . ARG B 1 5 ? 7.676 18.312 14.742 1 93.81 5 ARG B N 1
ATOM 789 C CA . ARG B 1 5 ? 6.809 17.141 14.586 1 93.81 5 ARG B CA 1
ATOM 790 C C . ARG B 1 5 ? 6.309 17.016 13.148 1 93.81 5 ARG B C 1
ATOM 792 O O . ARG B 1 5 ? 6.227 15.914 12.609 1 93.81 5 ARG B O 1
ATOM 799 N N . VAL B 1 6 ? 5.996 18.094 12.547 1 94.25 6 VAL B N 1
ATOM 800 C CA . VAL B 1 6 ? 5.543 18.094 11.156 1 94.25 6 VAL B CA 1
ATOM 801 C C . VAL B 1 6 ? 6.656 17.562 10.258 1 94.25 6 VAL B C 1
ATOM 803 O O . VAL B 1 6 ? 6.398 16.766 9.352 1 94.25 6 VAL B O 1
ATOM 806 N N . ARG B 1 7 ? 7.875 18 10.469 1 94.62 7 ARG B N 1
ATOM 807 C CA . ARG B 1 7 ? 9.016 17.516 9.695 1 94.62 7 ARG B CA 1
ATOM 808 C C . ARG B 1 7 ? 9.18 16.016 9.828 1 94.62 7 ARG B C 1
ATOM 810 O O . ARG B 1 7 ? 9.438 15.32 8.836 1 94.62 7 ARG B O 1
ATOM 817 N N . PHE B 1 8 ? 9 15.523 11.031 1 96.25 8 PHE B N 1
ATOM 818 C CA . PHE B 1 8 ? 9.133 14.086 11.258 1 96.25 8 PHE B CA 1
ATOM 819 C C . PHE B 1 8 ? 8.055 13.32 10.516 1 96.25 8 PHE B C 1
ATOM 821 O O . PHE B 1 8 ? 8.328 12.281 9.898 1 96.25 8 PHE B O 1
ATOM 828 N N . VAL B 1 9 ? 6.852 13.812 10.531 1 96.75 9 VAL B N 1
ATOM 829 C CA . VAL B 1 9 ? 5.77 13.141 9.82 1 96.75 9 VAL B CA 1
ATOM 830 C C . VAL B 1 9 ? 6.035 13.18 8.32 1 96.75 9 VAL B C 1
ATOM 832 O O . VAL B 1 9 ? 5.777 12.195 7.613 1 96.75 9 VAL B O 1
ATOM 835 N N . ASN B 1 10 ? 6.57 14.297 7.82 1 95.25 10 ASN B N 1
ATOM 836 C CA . ASN B 1 10 ? 6.953 14.375 6.414 1 95.25 10 ASN B CA 1
ATOM 837 C C . ASN B 1 10 ? 8.016 13.336 6.062 1 95.25 10 ASN B C 1
ATOM 839 O O . ASN B 1 10 ? 7.961 12.727 4.996 1 95.25 10 ASN B O 1
ATOM 843 N N . GLU B 1 11 ? 8.977 13.141 6.934 1 97 11 GLU B N 1
ATOM 844 C CA . GLU B 1 11 ? 10.008 12.125 6.727 1 97 11 GLU B CA 1
ATOM 845 C C . GLU B 1 11 ? 9.398 10.727 6.695 1 97 11 GLU B C 1
ATOM 847 O O . GLU B 1 11 ? 9.812 9.883 5.898 1 97 11 GLU B O 1
ATOM 852 N N . GLN B 1 12 ? 8.453 10.484 7.562 1 97.19 12 GLN B N 1
ATOM 853 C CA . GLN B 1 12 ? 7.754 9.195 7.562 1 97.19 12 GLN B CA 1
ATOM 854 C C . GLN B 1 12 ? 6.996 8.977 6.258 1 97.19 12 GLN B C 1
ATOM 856 O O . GLN B 1 12 ? 6.996 7.875 5.711 1 97.19 12 GLN B O 1
ATOM 861 N N . LEU B 1 13 ? 6.34 10.016 5.773 1 96.25 13 LEU B N 1
ATOM 862 C CA . LEU B 1 13 ? 5.637 9.945 4.496 1 96.25 13 LEU B CA 1
ATOM 863 C C . LEU B 1 13 ? 6.586 9.539 3.375 1 96.25 13 LEU B C 1
ATOM 865 O O . LEU B 1 13 ? 6.273 8.648 2.586 1 96.25 13 LEU B O 1
ATOM 869 N N . MET B 1 14 ? 7.785 10.102 3.326 1 96.12 14 MET B N 1
ATOM 870 C CA . MET B 1 14 ? 8.789 9.781 2.312 1 96.12 14 MET B CA 1
ATOM 871 C C . MET B 1 14 ? 9.266 8.336 2.461 1 96.12 14 MET B C 1
ATOM 873 O O . MET B 1 14 ? 9.422 7.629 1.467 1 96.12 14 MET B O 1
ATOM 877 N N . ALA B 1 15 ? 9.438 7.957 3.668 1 97.44 15 ALA B N 1
ATOM 878 C CA . ALA B 1 15 ? 9.875 6.59 3.938 1 97.44 15 ALA B CA 1
ATOM 879 C C . ALA B 1 15 ? 8.82 5.578 3.504 1 97.44 15 ALA B C 1
ATOM 881 O O . ALA B 1 15 ? 9.141 4.527 2.953 1 97.44 15 ALA B O 1
ATOM 882 N N . LEU B 1 16 ? 7.574 5.902 3.768 1 97.25 16 LEU B N 1
ATOM 883 C CA . LEU B 1 16 ? 6.473 5.043 3.348 1 97.25 16 LEU B CA 1
ATOM 884 C C . LEU B 1 16 ? 6.457 4.879 1.831 1 97.25 16 LEU B C 1
ATOM 886 O O . LEU B 1 16 ? 6.344 3.764 1.322 1 97.25 16 LEU B O 1
ATOM 890 N N . GLU B 1 17 ? 6.578 5.98 1.146 1 94.38 17 GLU B N 1
ATOM 891 C CA . GLU B 1 17 ? 6.578 5.941 -0.313 1 94.38 17 GLU B CA 1
ATOM 892 C C . GLU B 1 17 ? 7.715 5.074 -0.843 1 94.38 17 GLU B C 1
ATOM 894 O O . GLU B 1 17 ? 7.516 4.277 -1.764 1 94.38 17 GLU B O 1
ATOM 899 N N . ARG B 1 18 ? 8.844 5.156 -0.276 1 96.19 18 ARG B N 1
ATOM 900 C CA . ARG B 1 18 ? 10.008 4.379 -0.693 1 96.19 18 ARG B CA 1
ATOM 901 C C . ARG B 1 18 ? 9.82 2.9 -0.379 1 96.19 18 ARG B C 1
ATOM 903 O O . ARG B 1 18 ? 10.297 2.037 -1.121 1 96.19 18 ARG B O 1
ATOM 910 N N . THR B 1 19 ? 9.156 2.668 0.71 1 97.5 19 THR B N 1
ATOM 911 C CA . THR B 1 19 ? 8.969 1.302 1.186 1 97.5 19 THR B CA 1
ATOM 912 C C . THR B 1 19 ? 8.219 0.467 0.152 1 97.5 19 THR B C 1
ATOM 914 O O . THR B 1 19 ? 8.531 -0.711 -0.044 1 97.5 19 THR B O 1
ATOM 917 N N . PHE B 1 20 ? 7.301 1.042 -0.611 1 97.19 20 PHE 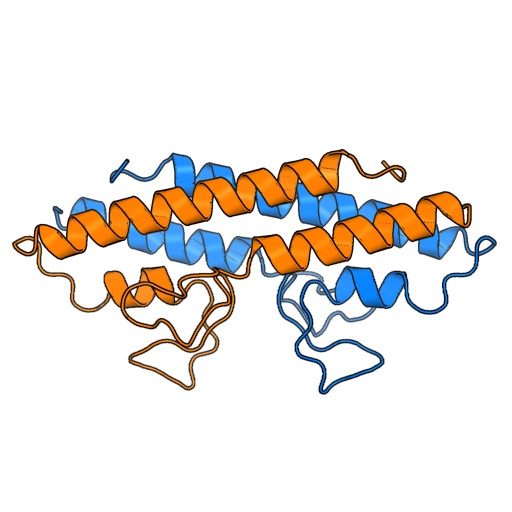B N 1
ATOM 918 C CA . PHE B 1 20 ? 6.449 0.267 -1.507 1 97.19 20 PHE B CA 1
ATOM 919 C C . PHE B 1 20 ? 7 0.285 -2.928 1 97.19 20 PHE B C 1
ATOM 921 O O . PHE B 1 20 ? 6.445 -0.352 -3.824 1 97.19 20 PHE B O 1
ATOM 928 N N . VAL B 1 21 ? 8.156 0.911 -3.084 1 96.31 21 VAL B N 1
ATOM 929 C CA . VAL B 1 21 ? 8.828 0.921 -4.379 1 96.31 21 VAL B CA 1
ATOM 930 C C . VAL B 1 21 ? 9.961 -0.108 -4.379 1 96.31 21 VAL B C 1
ATOM 932 O O . VAL B 1 21 ? 10.922 0.015 -3.619 1 96.31 21 VAL B O 1
ATOM 935 N N . LEU B 1 22 ? 9.859 -1.082 -5.246 1 97.12 22 LEU B N 1
ATOM 936 C CA . LEU B 1 22 ? 10.82 -2.172 -5.316 1 97.12 22 LEU B CA 1
ATOM 937 C C . LEU B 1 22 ? 11.992 -1.806 -6.227 1 97.12 22 LEU B C 1
ATOM 939 O O . LEU B 1 22 ? 11.812 -1.612 -7.43 1 97.12 22 LEU B O 1
ATOM 943 N N . PRO B 1 23 ? 13.203 -1.756 -5.676 1 96.06 23 PRO B N 1
ATOM 944 C CA . PRO B 1 23 ? 14.352 -1.4 -6.52 1 96.06 23 PRO B CA 1
ATOM 945 C C . PRO B 1 23 ? 14.516 -2.336 -7.715 1 96.06 23 PRO B C 1
ATOM 947 O O . PRO B 1 23 ? 14.883 -1.89 -8.805 1 96.06 23 PRO B O 1
ATOM 950 N N . GLY B 1 24 ? 14.188 -3.604 -7.59 1 96.44 24 GLY B N 1
ATOM 951 C CA . GLY B 1 24 ? 14.336 -4.582 -8.656 1 96.44 24 GLY B CA 1
ATOM 952 C C . GLY B 1 24 ? 13.102 -4.715 -9.523 1 96.44 24 GLY B C 1
ATOM 953 O O . GLY B 1 24 ? 13.094 -5.48 -10.484 1 96.44 24 GLY B O 1
ATOM 954 N N . GLY B 1 25 ? 12.047 -4.02 -9.172 1 97.25 25 GLY B N 1
ATOM 955 C CA . GLY B 1 25 ? 10.797 -4.105 -9.906 1 97.25 25 GLY B CA 1
ATOM 956 C C . GLY B 1 25 ? 9.953 -5.301 -9.508 1 97.25 25 GLY B C 1
ATOM 957 O O . GLY B 1 25 ? 10.312 -6.047 -8.594 1 97.25 25 GLY B O 1
ATOM 958 N N . LEU B 1 26 ? 8.797 -5.414 -10.148 1 97.31 26 LEU B N 1
ATOM 959 C CA . LEU B 1 26 ? 7.902 -6.547 -9.945 1 97.31 26 LEU B CA 1
ATOM 960 C C . LEU B 1 26 ? 8.477 -7.812 -10.562 1 97.31 26 LEU B C 1
ATOM 962 O O . LEU B 1 26 ? 9.312 -7.742 -11.469 1 97.31 26 LEU B O 1
ATOM 966 N N . PRO B 1 27 ? 8.031 -8.992 -10.023 1 97.38 27 PRO B N 1
ATOM 967 C CA . PRO B 1 27 ? 8.484 -10.234 -10.664 1 97.38 27 PRO B CA 1
ATOM 968 C C . PRO B 1 27 ? 8.234 -10.242 -12.164 1 97.38 27 PRO B C 1
ATOM 970 O O . PRO B 1 27 ? 7.098 -10.07 -12.609 1 97.38 27 PRO B O 1
ATOM 973 N N . ASP B 1 28 ? 9.344 -10.359 -12.977 1 96.62 28 ASP B N 1
ATOM 974 C CA . ASP B 1 28 ? 9.344 -10.5 -14.43 1 96.62 28 ASP B CA 1
ATOM 975 C C . ASP B 1 28 ? 8.945 -9.188 -15.109 1 96.62 28 ASP B C 1
ATOM 977 O O . ASP B 1 28 ? 8.695 -9.156 -16.312 1 96.62 28 ASP B O 1
ATOM 981 N N . ARG B 1 29 ? 8.852 -8.07 -14.375 1 96.25 29 ARG B N 1
ATOM 982 C CA . ARG B 1 29 ? 8.508 -6.746 -14.867 1 96.25 29 ARG B CA 1
ATOM 983 C C . ARG B 1 29 ? 9.344 -5.672 -14.172 1 96.25 29 ARG B C 1
ATOM 985 O O . ARG B 1 29 ? 8.828 -4.906 -13.359 1 96.25 29 ARG B O 1
ATOM 992 N N . PRO B 1 30 ? 10.562 -5.559 -14.516 1 96.44 30 PRO B N 1
ATOM 993 C CA . PRO B 1 30 ? 11.508 -4.73 -13.766 1 96.44 30 PRO B CA 1
ATOM 994 C C . PRO B 1 30 ? 11.219 -3.236 -13.898 1 96.44 30 PRO B C 1
ATOM 996 O O . PRO B 1 30 ? 11.672 -2.439 -13.078 1 96.44 30 PRO B O 1
ATOM 999 N N . LEU B 1 31 ? 10.398 -2.832 -14.914 1 95.75 31 LEU B N 1
ATOM 1000 C CA . LEU B 1 31 ? 10.141 -1.414 -15.133 1 95.75 31 LEU B CA 1
ATOM 1001 C C . LEU B 1 31 ? 8.977 -0.93 -14.266 1 95.75 31 LEU B C 1
ATOM 1003 O O . LEU B 1 31 ? 8.766 0.276 -14.125 1 95.75 31 LEU B O 1
ATOM 1007 N N . TYR B 1 32 ? 8.25 -1.819 -13.727 1 94.06 32 TYR B N 1
ATOM 1008 C CA . TYR B 1 32 ? 7.18 -1.51 -12.789 1 94.06 32 TYR B CA 1
ATOM 1009 C C . TYR B 1 32 ? 7.633 -1.73 -11.352 1 94.06 32 TYR B C 1
ATOM 1011 O O . TYR B 1 32 ? 7.848 -2.869 -10.93 1 94.06 32 TYR B O 1
ATOM 1019 N N . ARG B 1 33 ? 7.652 -0.613 -10.578 1 95.5 33 ARG B N 1
ATOM 1020 C CA . ARG B 1 33 ? 8.391 -0.732 -9.328 1 95.5 33 ARG B CA 1
ATOM 1021 C C . ARG B 1 33 ? 7.473 -0.563 -8.125 1 95.5 33 ARG B C 1
ATOM 1023 O O . ARG B 1 33 ? 7.855 -0.871 -6.996 1 95.5 33 ARG B O 1
ATOM 1030 N N . HIS B 1 34 ? 6.293 -0.099 -8.391 1 95.19 34 HIS B N 1
ATOM 1031 C CA . HIS B 1 34 ? 5.418 0.072 -7.234 1 95.19 34 HIS B CA 1
ATOM 1032 C C . HIS B 1 34 ? 4.715 -1.233 -6.879 1 95.19 34 HIS B C 1
ATOM 1034 O O . HIS B 1 34 ? 3.977 -1.79 -7.695 1 95.19 34 HIS B O 1
ATOM 1040 N N . SER B 1 35 ? 4.895 -1.69 -5.633 1 96.12 35 SER B N 1
ATOM 1041 C CA . SER B 1 35 ? 4.52 -3.035 -5.215 1 96.12 35 SER B CA 1
ATOM 1042 C C . SER B 1 35 ? 3.01 -3.154 -5.027 1 96.12 35 SER B C 1
ATOM 1044 O O . SER B 1 35 ? 2.447 -4.246 -5.141 1 96.12 35 SER B O 1
ATOM 1046 N N . VAL B 1 36 ? 2.328 -2.025 -4.789 1 95.62 36 VAL B N 1
ATOM 1047 C CA . VAL B 1 36 ? 0.896 -2.039 -4.512 1 95.62 36 VAL B CA 1
ATOM 1048 C C . VAL B 1 36 ? 0.126 -1.595 -5.754 1 95.62 36 VAL B C 1
ATOM 1050 O O . VAL B 1 36 ? -0.854 -2.232 -6.145 1 95.62 36 VAL B O 1
ATOM 1053 N N . PHE B 1 37 ? 0.669 -0.625 -6.363 1 91.06 37 PHE B N 1
ATOM 1054 C CA . PHE B 1 37 ? -0.067 -0.05 -7.48 1 91.06 37 PHE B CA 1
ATOM 1055 C C . PHE B 1 37 ? 0.734 -0.166 -8.773 1 91.06 37 PHE B C 1
ATOM 1057 O O . PHE B 1 37 ? 1.789 0.456 -8.914 1 91.06 37 PHE B O 1
ATOM 1064 N N . SER B 1 38 ? 0.212 -0.998 -9.641 1 89.5 38 SER B N 1
ATOM 1065 C CA . SER B 1 38 ? 0.766 -1.21 -10.969 1 89.5 38 SER B CA 1
ATOM 1066 C C . SER B 1 38 ? -0.256 -1.859 -11.898 1 89.5 38 SER B C 1
ATOM 1068 O O . SER B 1 38 ? -1.13 -2.602 -11.445 1 89.5 38 SER B O 1
ATOM 1070 N N . PRO B 1 39 ? -0.166 -1.503 -13.164 1 87.81 39 PRO B N 1
ATOM 1071 C CA . PRO B 1 39 ? -1.065 -2.197 -14.086 1 87.81 39 PRO B CA 1
ATOM 1072 C C . PRO B 1 3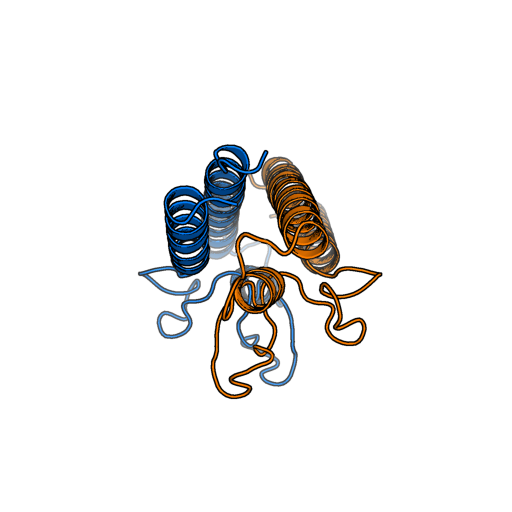9 ? -0.765 -3.691 -14.188 1 87.81 39 PRO B C 1
ATOM 1074 O O . PRO B 1 39 ? 0.403 -4.09 -14.227 1 87.81 39 PRO B O 1
ATOM 1077 N N . PRO B 1 40 ? -1.895 -4.457 -14.195 1 88.88 40 PRO B N 1
ATOM 1078 C CA . PRO B 1 40 ? -1.653 -5.887 -14.406 1 88.88 40 PRO B CA 1
ATOM 1079 C C . PRO B 1 40 ? -1.075 -6.191 -15.789 1 88.88 40 PRO B C 1
ATOM 1081 O O . PRO B 1 40 ? -1.335 -5.457 -16.75 1 88.88 40 PRO B O 1
ATOM 1084 N N . ARG B 1 41 ? -0.362 -7.242 -15.82 1 90.5 41 ARG B N 1
ATOM 1085 C CA . ARG B 1 41 ? 0.287 -7.672 -17.047 1 90.5 41 ARG B CA 1
ATOM 1086 C C . ARG B 1 41 ? -0.745 -8.07 -18.109 1 90.5 41 ARG B C 1
ATOM 1088 O O . ARG B 1 41 ? -0.55 -7.824 -19.297 1 90.5 41 ARG B O 1
ATOM 1095 N N . TRP B 1 42 ? -1.884 -8.648 -17.812 1 87.88 42 TRP B N 1
ATOM 1096 C CA . TRP B 1 42 ? -2.834 -9.258 -18.75 1 87.88 42 TRP B CA 1
ATOM 1097 C C . TRP B 1 42 ? -4.047 -8.352 -18.953 1 87.88 42 TRP B C 1
ATOM 1099 O O . TRP B 1 42 ? -4.863 -8.594 -19.844 1 87.88 42 TRP B O 1
ATOM 1109 N N . ASP B 1 43 ? -4.152 -7.254 -18.047 1 81.19 43 ASP B N 1
ATOM 1110 C CA . ASP B 1 43 ? -5.188 -6.234 -18.172 1 81.19 43 ASP B CA 1
ATOM 1111 C C . ASP B 1 43 ? -4.652 -4.859 -17.766 1 81.19 43 ASP B C 1
ATOM 1113 O O . ASP B 1 43 ? -4.777 -4.453 -16.609 1 81.19 43 ASP B O 1
ATOM 1117 N N . ALA B 1 44 ? -4.211 -4.211 -18.734 1 72.06 44 ALA B N 1
ATOM 1118 C CA . ALA B 1 44 ? -3.502 -2.963 -18.469 1 72.06 44 ALA B CA 1
ATOM 1119 C C . ALA B 1 44 ? -4.465 -1.873 -18 1 72.06 44 ALA B C 1
ATOM 1121 O O . ALA B 1 44 ? -4.043 -0.862 -17.438 1 72.06 44 ALA B O 1
ATOM 1122 N N . TYR B 1 45 ? -5.719 -2.211 -18.172 1 72.81 45 TYR B N 1
ATOM 1123 C CA . TYR B 1 45 ? -6.676 -1.161 -17.844 1 72.81 45 TYR B CA 1
ATOM 1124 C C . TYR B 1 45 ? -7.332 -1.43 -16.484 1 72.81 45 TYR B C 1
ATOM 1126 O O . TYR B 1 45 ? -8.055 -0.58 -15.961 1 72.81 45 TYR B O 1
ATOM 1134 N N . ALA B 1 46 ? -6.898 -2.566 -15.945 1 73.19 46 ALA B N 1
ATOM 1135 C CA . ALA B 1 46 ? -7.488 -2.893 -14.648 1 73.19 46 ALA B CA 1
ATOM 1136 C C . ALA B 1 46 ? -6.766 -2.164 -13.523 1 73.19 46 ALA B C 1
ATOM 1138 O O . ALA B 1 46 ? -5.539 -2.043 -13.539 1 73.19 46 ALA B O 1
ATOM 1139 N N . ALA B 1 47 ? -7.414 -1.393 -12.82 1 66.31 47 ALA B N 1
ATOM 1140 C CA . ALA B 1 47 ? -6.891 -0.757 -11.617 1 66.31 47 ALA B CA 1
ATOM 1141 C C . ALA B 1 47 ? -6.824 -1.748 -10.461 1 66.31 47 ALA B C 1
ATOM 1143 O O . ALA B 1 47 ? -7.758 -1.844 -9.656 1 66.31 47 ALA B O 1
ATOM 1144 N N . ALA B 1 48 ? -5.965 -2.68 -10.586 1 75.44 48 ALA B N 1
ATOM 1145 C CA . ALA B 1 48 ? -5.859 -3.662 -9.508 1 75.44 48 ALA B CA 1
ATOM 1146 C C . ALA B 1 48 ? -4.578 -3.465 -8.703 1 75.44 48 ALA B C 1
ATOM 1148 O O . ALA B 1 48 ? -3.578 -2.969 -9.234 1 75.44 48 ALA B O 1
ATOM 1149 N N . GLY B 1 49 ? -4.711 -3.682 -7.453 1 90.44 49 GLY B N 1
ATOM 1150 C CA . GLY B 1 49 ? -3.551 -3.66 -6.578 1 90.44 49 GLY B CA 1
ATOM 1151 C C . GLY B 1 49 ? -2.799 -4.98 -6.551 1 90.44 49 GLY B C 1
ATOM 1152 O O . GLY B 1 49 ? -3.34 -6.016 -6.945 1 90.44 49 GLY B O 1
ATOM 1153 N N . PHE B 1 50 ? -1.496 -4.879 -6.328 1 96.25 50 PHE B N 1
ATOM 1154 C CA . PHE B 1 50 ? -0.641 -6.035 -6.094 1 96.25 50 PHE B CA 1
ATOM 1155 C C . PHE B 1 50 ? -0.523 -6.887 -7.352 1 96.25 50 PHE B C 1
ATOM 1157 O O . PHE B 1 50 ? -0.611 -8.117 -7.289 1 96.25 50 PHE B O 1
ATOM 1164 N N . SER B 1 51 ? -0.327 -6.215 -8.438 1 95.62 51 SER B N 1
ATOM 1165 C CA . SER B 1 51 ? -0.323 -6.91 -9.719 1 95.62 51 SER B CA 1
ATOM 1166 C C . SER B 1 51 ? 0.848 -7.883 -9.812 1 95.62 51 SER B C 1
ATOM 1168 O O . SER B 1 51 ? 0.776 -8.875 -10.539 1 95.62 51 SER B O 1
ATOM 1170 N N . GLY B 1 52 ? 1.973 -7.645 -9.07 1 96.44 52 GLY B N 1
ATOM 1171 C CA . GLY B 1 52 ? 3.043 -8.625 -9.016 1 96.44 52 GLY B CA 1
ATOM 1172 C C . GLY B 1 52 ? 2.562 -10.016 -8.625 1 96.44 52 GLY B C 1
ATOM 1173 O O . GLY B 1 52 ? 2.975 -11.008 -9.227 1 96.44 52 GLY B O 1
ATOM 1174 N N . LEU B 1 53 ? 1.661 -10.047 -7.715 1 96.94 53 LEU B N 1
ATOM 1175 C CA . LEU B 1 53 ? 1.144 -11.32 -7.238 1 96.94 53 LEU B CA 1
ATOM 1176 C C . LEU B 1 53 ? 0.089 -11.875 -8.195 1 96.94 53 LEU B C 1
ATOM 1178 O O . LEU B 1 53 ? 0.118 -13.055 -8.539 1 96.94 53 LEU B O 1
ATOM 1182 N N . SER B 1 54 ? -0.85 -11 -8.609 1 95.5 54 SER B N 1
ATOM 1183 C CA . SER B 1 54 ? -1.9 -11.469 -9.508 1 95.5 54 SER B CA 1
ATOM 1184 C C . SER B 1 54 ? -1.317 -12 -10.812 1 95.5 54 SER B C 1
ATOM 1186 O O . SER B 1 54 ? -1.818 -12.977 -11.375 1 95.5 54 SER B O 1
ATOM 1188 N N . ASP B 1 55 ? -0.271 -11.344 -11.312 1 96 55 ASP B N 1
ATOM 1189 C CA . ASP B 1 55 ? 0.397 -11.797 -12.531 1 96 55 ASP B CA 1
ATOM 1190 C C . ASP B 1 55 ? 0.983 -13.195 -12.352 1 96 55 ASP B C 1
ATOM 1192 O O . ASP B 1 55 ? 0.875 -14.039 -13.25 1 96 55 ASP B O 1
ATOM 1196 N N . LEU B 1 56 ? 1.629 -13.453 -11.195 1 96.31 56 LEU B N 1
ATOM 1197 C CA . LEU B 1 56 ? 2.227 -14.758 -10.922 1 96.31 56 LEU B CA 1
ATOM 1198 C C . LEU B 1 56 ? 1.151 -15.828 -10.789 1 96.31 56 LEU B C 1
ATOM 1200 O O . LEU B 1 56 ? 1.378 -16.984 -11.148 1 96.31 56 LEU B O 1
ATOM 1204 N N . LEU B 1 57 ? -0.047 -15.438 -10.383 1 95.56 57 LEU B N 1
ATOM 1205 C CA . LEU B 1 57 ? -1.12 -16.391 -10.141 1 95.56 57 LEU B CA 1
ATOM 1206 C C . LEU B 1 57 ? -1.899 -16.672 -11.422 1 95.56 57 LEU B C 1
ATOM 1208 O O . LEU B 1 57 ? -2.578 -17.703 -11.531 1 95.56 57 LEU B O 1
ATOM 1212 N N . HIS B 1 58 ? -1.833 -15.734 -12.289 1 93.56 58 HIS B N 1
ATOM 1213 C CA . HIS B 1 58 ? -2.621 -15.844 -13.516 1 93.56 58 HIS B CA 1
ATOM 1214 C C . HIS B 1 58 ? -2.262 -17.109 -14.297 1 93.56 58 HIS B C 1
ATOM 1216 O O . HIS B 1 58 ? -1.103 -17.297 -14.664 1 93.56 58 HIS B O 1
ATOM 1222 N N . ASP B 1 59 ? -3.277 -18.031 -14.555 1 91.69 59 ASP B N 1
ATOM 1223 C CA . ASP B 1 59 ? -3.115 -19.281 -15.297 1 91.69 59 ASP B CA 1
ATOM 1224 C C . ASP B 1 59 ? -2.021 -20.156 -14.672 1 91.69 59 ASP B C 1
ATOM 1226 O O . ASP B 1 59 ? -1.18 -20.703 -15.383 1 91.69 59 ASP B O 1
ATOM 1230 N N . TYR B 1 60 ? -1.934 -20.188 -13.391 1 94.5 60 TYR B N 1
ATOM 1231 C CA . TYR B 1 60 ? -0.926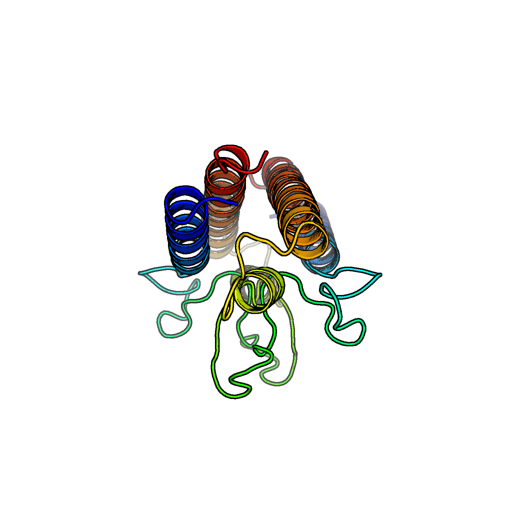 -20.953 -12.664 1 94.5 60 TYR B CA 1
ATOM 1232 C C . TYR B 1 60 ? -1.009 -22.438 -13.008 1 94.5 60 TYR B C 1
ATOM 1234 O O . TYR B 1 60 ? -2.102 -23 -13.062 1 94.5 60 TYR B O 1
ATOM 1242 N N . ASP B 1 61 ? 0.15 -23.016 -13.234 1 93.62 61 ASP B N 1
ATOM 1243 C CA . ASP B 1 61 ? 0.353 -24.438 -13.477 1 93.62 61 ASP B CA 1
ATOM 1244 C C . ASP B 1 61 ? 1.027 -25.109 -12.281 1 93.62 61 ASP B C 1
ATOM 1246 O O . ASP B 1 61 ? 2.16 -24.766 -11.938 1 93.62 61 ASP B O 1
ATOM 1250 N N . GLU B 1 62 ? 0.329 -26.125 -11.656 1 91.5 62 GLU B N 1
ATOM 1251 C CA . GLU B 1 62 ? 0.832 -26.781 -10.453 1 91.5 62 GLU B CA 1
ATOM 1252 C C . GLU B 1 62 ? 2.178 -27.453 -10.711 1 91.5 62 GLU B C 1
ATOM 1254 O O . GLU B 1 62 ? 2.93 -27.719 -9.773 1 91.5 62 GLU B O 1
ATOM 1259 N N . ASN B 1 63 ? 2.514 -27.656 -11.977 1 92.81 63 ASN B N 1
ATOM 1260 C CA . ASN B 1 63 ? 3.764 -28.328 -12.312 1 92.81 63 ASN B CA 1
ATOM 1261 C C . ASN B 1 63 ? 4.902 -27.344 -12.508 1 92.81 63 ASN B C 1
ATOM 1263 O O . ASN B 1 63 ? 6.051 -27.734 -12.703 1 92.81 63 ASN B O 1
ATOM 1267 N N . ASP B 1 64 ? 4.637 -26.094 -12.375 1 94.12 64 ASP B N 1
ATOM 1268 C CA . ASP B 1 64 ? 5.633 -25.047 -12.547 1 94.12 64 ASP B CA 1
ATOM 1269 C C . ASP B 1 64 ? 6.289 -24.688 -11.219 1 94.12 64 ASP B C 1
ATOM 1271 O O . ASP B 1 64 ? 5.898 -23.719 -10.562 1 94.12 64 ASP B O 1
ATOM 1275 N N . ALA B 1 65 ? 7.328 -25.359 -10.852 1 94.44 65 ALA B N 1
ATOM 1276 C CA . ALA B 1 65 ? 8.008 -25.203 -9.57 1 94.44 65 ALA B CA 1
ATOM 1277 C C . ALA B 1 65 ? 8.672 -23.828 -9.469 1 94.44 65 ALA B C 1
ATOM 1279 O O . ALA B 1 65 ? 8.703 -23.234 -8.391 1 94.44 65 ALA B O 1
ATOM 1280 N N . ALA B 1 66 ? 9.227 -23.391 -10.539 1 95.88 66 ALA B N 1
ATOM 1281 C CA . ALA B 1 66 ? 9.883 -22.094 -10.555 1 95.88 66 ALA B CA 1
ATOM 1282 C C . ALA B 1 66 ? 8.891 -20.969 -10.234 1 95.88 66 ALA B C 1
ATOM 1284 O O . ALA B 1 66 ? 9.211 -20.047 -9.484 1 95.88 66 ALA B O 1
ATOM 1285 N N . ARG B 1 67 ? 7.773 -21.047 -10.789 1 95.88 67 ARG B N 1
ATOM 1286 C CA . ARG B 1 67 ? 6.742 -20.047 -10.539 1 95.88 67 ARG B CA 1
ATOM 1287 C C . ARG B 1 67 ? 6.262 -20.109 -9.094 1 95.88 67 ARG B C 1
ATOM 1289 O O . ARG B 1 67 ? 6.012 -19.062 -8.469 1 95.88 67 ARG B O 1
ATOM 1296 N N . LYS B 1 68 ? 6.133 -21.266 -8.539 1 96.19 68 LYS B N 1
ATOM 1297 C CA . LYS B 1 68 ? 5.793 -21.406 -7.129 1 96.19 68 LYS B CA 1
ATOM 1298 C C . LYS B 1 68 ? 6.801 -20.672 -6.242 1 96.19 68 LYS B C 1
ATOM 1300 O O . LYS B 1 68 ? 6.422 -19.984 -5.297 1 96.19 68 LYS B O 1
ATOM 1305 N N . GLU B 1 69 ? 8.023 -20.844 -6.602 1 96.94 69 GLU B N 1
ATOM 1306 C CA . GLU B 1 69 ? 9.078 -20.188 -5.832 1 96.94 69 GLU B CA 1
ATOM 1307 C C . GLU B 1 69 ? 8.984 -18.672 -5.953 1 96.94 69 GLU B C 1
ATOM 1309 O O . GLU B 1 69 ? 9.211 -17.953 -4.977 1 96.94 69 GLU B O 1
ATOM 1314 N N . LYS B 1 70 ? 8.688 -18.172 -7.109 1 97.5 70 LYS B N 1
ATOM 1315 C CA . LYS B 1 70 ? 8.523 -16.734 -7.309 1 97.5 70 LYS B CA 1
ATOM 1316 C C . LYS B 1 70 ? 7.371 -16.188 -6.465 1 97.5 70 LYS B C 1
ATOM 1318 O O . LYS B 1 70 ? 7.473 -15.102 -5.895 1 97.5 70 LYS B O 1
ATOM 1323 N N . ILE B 1 71 ? 6.309 -16.953 -6.371 1 97.69 71 ILE B N 1
ATOM 1324 C CA . ILE B 1 71 ? 5.16 -16.562 -5.559 1 97.69 71 ILE B CA 1
ATOM 1325 C C . ILE B 1 71 ? 5.574 -16.469 -4.09 1 97.69 71 ILE B C 1
ATOM 1327 O O . ILE B 1 71 ? 5.297 -15.469 -3.42 1 97.69 71 ILE B O 1
ATOM 1331 N N . LYS B 1 72 ? 6.258 -17.469 -3.654 1 97.31 72 LYS B N 1
ATOM 1332 C CA . LYS B 1 72 ? 6.727 -17.5 -2.273 1 97.31 72 LYS B CA 1
ATOM 1333 C C . LYS B 1 72 ? 7.625 -16.297 -1.973 1 97.31 72 LYS B C 1
ATOM 1335 O O . LYS B 1 72 ? 7.449 -15.625 -0.957 1 97.31 72 LYS B O 1
ATOM 1340 N N . ARG B 1 73 ? 8.523 -16.031 -2.836 1 97.94 73 ARG B N 1
ATOM 1341 C CA . ARG B 1 73 ? 9.469 -14.93 -2.648 1 97.94 73 ARG B CA 1
ATOM 1342 C C . ARG B 1 73 ? 8.75 -13.578 -2.639 1 97.94 73 ARG B C 1
ATOM 1344 O O . ARG B 1 73 ? 9.047 -12.719 -1.809 1 97.94 73 ARG B O 1
ATOM 1351 N N . HIS B 1 74 ? 7.836 -13.438 -3.566 1 98.19 74 HIS B N 1
ATOM 1352 C CA . HIS B 1 74 ? 7.133 -12.164 -3.66 1 98.19 74 HIS B CA 1
ATOM 1353 C C . HIS B 1 74 ? 6.223 -11.945 -2.457 1 98.19 74 HIS B C 1
ATOM 1355 O O . HIS B 1 74 ? 6.117 -10.828 -1.947 1 98.19 74 HIS B O 1
ATOM 1361 N N . ILE B 1 75 ? 5.602 -12.992 -1.948 1 98.31 75 ILE B N 1
ATOM 1362 C CA . ILE B 1 75 ? 4.789 -12.883 -0.739 1 98.31 75 ILE B CA 1
ATOM 1363 C C .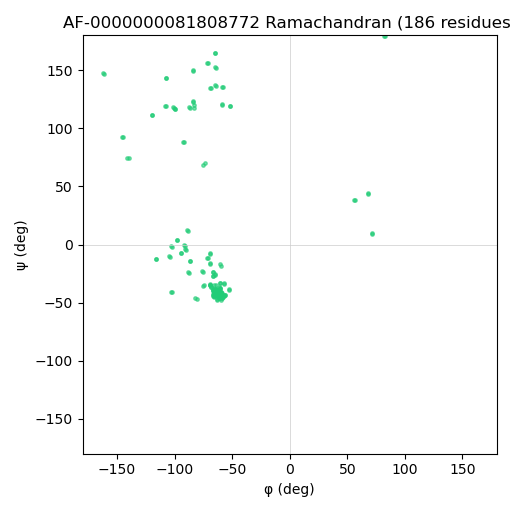 ILE B 1 75 ? 5.676 -12.484 0.441 1 98.31 75 ILE B C 1
ATOM 1365 O O . ILE B 1 75 ? 5.297 -11.641 1.254 1 98.31 75 ILE B O 1
ATOM 1369 N N . ASN B 1 76 ? 6.844 -13.078 0.55 1 98.19 76 ASN B N 1
ATOM 1370 C CA . ASN B 1 76 ? 7.785 -12.695 1.595 1 98.19 76 ASN B CA 1
ATOM 1371 C C . ASN B 1 76 ? 8.172 -11.227 1.483 1 98.19 76 ASN B C 1
ATOM 1373 O O . ASN B 1 76 ? 8.25 -10.523 2.492 1 98.19 76 ASN B O 1
ATOM 1377 N N . GLU B 1 77 ? 8.406 -10.766 0.291 1 98.19 77 GLU B N 1
ATOM 1378 C CA . GLU B 1 77 ? 8.75 -9.367 0.059 1 98.19 77 GLU B CA 1
ATOM 1379 C C . GLU B 1 77 ? 7.625 -8.438 0.505 1 98.19 77 GLU B C 1
ATOM 1381 O O . GLU B 1 77 ? 7.859 -7.469 1.23 1 98.19 77 GLU B O 1
ATOM 1386 N N . LEU B 1 78 ? 6.414 -8.797 0.123 1 98.31 78 LEU B N 1
ATOM 1387 C CA . LEU B 1 78 ? 5.258 -7.988 0.5 1 98.31 78 LEU B CA 1
ATOM 1388 C C . LEU B 1 78 ? 5.07 -7.984 2.014 1 98.31 78 LEU B C 1
ATOM 1390 O O . LEU B 1 78 ? 4.684 -6.969 2.592 1 98.31 78 LEU B O 1
ATOM 1394 N N . THR B 1 79 ? 5.309 -9.094 2.656 1 98.25 79 THR B N 1
ATOM 1395 C CA . THR B 1 79 ? 5.219 -9.188 4.109 1 98.25 79 THR B CA 1
ATOM 1396 C C . THR B 1 79 ? 6.195 -8.219 4.773 1 98.25 79 THR B C 1
ATOM 1398 O O . THR B 1 79 ? 5.816 -7.465 5.672 1 98.25 79 THR B O 1
ATOM 1401 N N . ILE B 1 80 ? 7.398 -8.172 4.297 1 98.19 80 ILE B N 1
ATOM 1402 C CA . ILE B 1 80 ? 8.438 -7.312 4.852 1 98.19 80 ILE B CA 1
ATOM 1403 C C . ILE B 1 80 ? 8.07 -5.848 4.637 1 98.19 80 ILE B C 1
ATOM 1405 O O . ILE B 1 80 ? 8.188 -5.031 5.555 1 98.19 80 ILE B O 1
ATOM 1409 N N . LEU B 1 81 ? 7.602 -5.539 3.42 1 98.19 81 LEU B N 1
ATOM 1410 C CA . LEU B 1 81 ? 7.246 -4.164 3.092 1 98.19 81 LEU B CA 1
ATOM 1411 C C . LEU B 1 81 ? 6.117 -3.664 3.988 1 98.19 81 LEU B C 1
ATOM 1413 O O . LEU B 1 81 ? 6.176 -2.545 4.504 1 98.19 81 LEU B O 1
ATOM 1417 N N . THR B 1 82 ? 5.074 -4.465 4.207 1 98.25 82 THR B N 1
ATOM 1418 C CA . THR B 1 82 ? 3.938 -4.047 5.02 1 98.25 82 THR B CA 1
ATOM 1419 C C . THR B 1 82 ? 4.336 -3.936 6.488 1 98.25 82 THR B C 1
ATOM 1421 O O . THR B 1 82 ? 3.855 -3.053 7.199 1 98.25 82 THR B O 1
ATOM 1424 N N . GLN B 1 83 ? 5.227 -4.789 6.945 1 98.44 83 GLN B N 1
ATOM 1425 C CA . GLN B 1 83 ? 5.742 -4.695 8.305 1 98.44 83 GLN B CA 1
ATOM 1426 C C . GLN B 1 83 ? 6.57 -3.43 8.5 1 98.44 83 GLN B C 1
ATOM 1428 O O . GLN B 1 83 ? 6.457 -2.756 9.523 1 98.44 83 GLN B O 1
ATOM 1433 N N . ARG B 1 84 ? 7.41 -3.143 7.535 1 98.56 84 ARG B N 1
ATOM 1434 C CA . ARG B 1 84 ? 8.219 -1.927 7.594 1 98.56 84 ARG B CA 1
ATOM 1435 C C . ARG B 1 84 ? 7.332 -0.684 7.609 1 98.56 84 ARG B C 1
ATOM 1437 O O . ARG B 1 84 ? 7.586 0.255 8.367 1 98.56 84 ARG B O 1
ATOM 1444 N N . ALA B 1 85 ? 6.301 -0.708 6.785 1 98.44 85 ALA B N 1
ATOM 1445 C CA . ALA B 1 85 ? 5.367 0.415 6.758 1 98.44 85 ALA B CA 1
ATOM 1446 C C . ALA B 1 85 ? 4.707 0.613 8.117 1 98.44 85 ALA B C 1
ATOM 1448 O O . ALA B 1 85 ? 4.617 1.739 8.617 1 98.44 85 ALA B O 1
ATOM 1449 N N . SER B 1 86 ? 4.254 -0.469 8.75 1 98.25 86 SER B N 1
ATOM 1450 C CA . SER B 1 86 ? 3.643 -0.397 10.07 1 98.25 86 SER B CA 1
ATOM 1451 C C . SER B 1 86 ? 4.617 0.165 11.102 1 98.25 86 SER B C 1
ATOM 1453 O O . SER B 1 86 ? 4.238 0.988 11.938 1 98.25 86 SER B O 1
ATOM 1455 N N . ALA B 1 87 ? 5.848 -0.256 11.047 1 98.31 87 ALA B N 1
ATOM 1456 C CA . ALA B 1 87 ? 6.867 0.2 11.984 1 98.31 87 ALA B CA 1
ATOM 1457 C C . ALA B 1 87 ? 7.125 1.696 11.836 1 98.31 87 ALA B C 1
ATOM 1459 O O . ALA B 1 87 ? 7.258 2.414 12.828 1 98.31 87 ALA B O 1
ATOM 1460 N N . ILE B 1 88 ? 7.211 2.15 10.625 1 98.31 88 ILE B N 1
ATOM 1461 C CA . ILE B 1 88 ? 7.41 3.566 10.328 1 98.31 88 ILE B CA 1
ATOM 1462 C C . ILE B 1 88 ? 6.277 4.387 10.945 1 98.31 88 ILE B C 1
ATOM 1464 O O . ILE B 1 88 ? 6.523 5.391 11.617 1 98.31 88 ILE B O 1
ATOM 1468 N N . LEU B 1 89 ? 5.062 3.936 10.797 1 97.75 89 LEU B N 1
ATOM 1469 C CA . LEU B 1 89 ? 3.881 4.68 11.227 1 97.75 89 LEU B CA 1
ATOM 1470 C C . LEU B 1 89 ? 3.73 4.637 12.742 1 97.75 89 LEU B C 1
ATOM 1472 O O . LEU B 1 89 ? 3.338 5.629 13.359 1 97.75 89 LEU B O 1
ATOM 1476 N N . LYS B 1 90 ? 4.082 3.553 13.359 1 96.75 90 LYS B N 1
ATOM 1477 C CA . LYS B 1 90 ? 3.949 3.385 14.805 1 96.75 90 LYS B CA 1
ATOM 1478 C C . LYS B 1 90 ? 4.887 4.324 15.555 1 96.75 90 LYS B C 1
ATOM 1480 O O . LYS B 1 90 ? 4.613 4.699 16.703 1 96.75 90 LYS B O 1
ATOM 1485 N N . ASP B 1 91 ? 5.91 4.73 14.93 1 95.12 91 ASP B N 1
ATOM 1486 C CA . ASP B 1 91 ? 6.906 5.594 15.562 1 95.12 91 ASP B CA 1
ATOM 1487 C C . ASP B 1 91 ? 6.543 7.066 15.383 1 95.12 91 ASP B C 1
ATOM 1489 O O . ASP B 1 91 ? 7.336 7.953 15.703 1 95.12 91 ASP B O 1
ATOM 1493 N N . SER B 1 92 ? 5.352 7.305 14.953 1 95.31 92 SER B N 1
ATOM 1494 C CA . SER B 1 92 ? 4.98 8.68 14.641 1 95.31 92 SER B CA 1
ATOM 1495 C C . SER B 1 92 ? 4.891 9.531 15.906 1 95.31 92 SER B C 1
ATOM 1497 O O . SER B 1 92 ? 4.293 9.109 16.891 1 95.31 92 SER B O 1
ATOM 1499 N N . PRO B 1 93 ? 5.43 10.719 15.945 1 92.69 93 PRO B N 1
ATOM 1500 C CA . PRO B 1 93 ? 5.434 11.586 17.125 1 92.69 93 PRO B CA 1
ATOM 1501 C C . PRO B 1 93 ? 4.047 12.125 17.469 1 92.69 93 PRO B C 1
ATOM 1503 O O . PRO B 1 93 ? 3.865 12.75 18.516 1 92.69 93 PRO B O 1
ATOM 1506 N N . VAL B 1 94 ? 3.102 11.852 16.578 1 89.12 94 VAL B N 1
ATOM 1507 C CA . VAL B 1 94 ? 1.768 12.398 16.812 1 89.12 94 VAL B CA 1
ATOM 1508 C C . VAL B 1 94 ? 0.905 11.359 17.531 1 89.12 94 VAL B C 1
ATOM 1510 O O . VAL B 1 94 ? -0.229 11.641 17.922 1 89.12 94 VAL B O 1
ATOM 1513 N N . LEU B 1 95 ? 1.423 10.18 17.672 1 86.81 95 LEU B N 1
ATOM 1514 C CA . LEU B 1 95 ? 0.701 9.117 18.359 1 86.81 95 LEU B CA 1
ATOM 1515 C C . LEU B 1 95 ? 1.018 9.133 19.859 1 86.81 95 LEU B C 1
ATOM 1517 O O . LEU B 1 95 ? 2.098 9.562 20.266 1 86.81 95 LEU B O 1
#

Nearest PDB structures (foldseek):
  5d29-assembly1_A-2  TM=8.497E-01  e=6.211E-05  Homo sapiens
  6rti-assembly1_A-2  TM=8.675E-01  e=8.694E-05  Homo sapiens
  4p45-assembly1_A-2  TM=8.533E-01  e=1.138E-04  Homo sapiens
  5f09-assembly1_A  TM=8.069E-01  e=9.299E-05  Homo sapiens
  6s1x-assembly1_A  TM=8.095E-01  e=7.600E-05  Homo sapiens

Radius of gyration: 17.48 Å; Cα contacts (8 Å, |Δi|>4): 256; chains: 2; bounding box: 30×55×37 Å

InterPro domains:
  IPR007365 Transferrin receptor-like, dimerisation domain [PF04253] (3-90)
  IPR036757 Transferrin receptor-like, dimerisation domain superfamily [G3DSA:1.20.930.40] (1-92)
  IPR036757 Transferrin receptor-like, dimerisation domain superfamily [SSF47672] (3-91)
  IPR039373 Transferrin receptor protein 1/Glutamate carboxypeptidase 2-like [PTHR10404] (3-91)

Secondary structure (DSSP, 8-state):
--HHHHHHHHHHHHHHHHHTB-TT-BTTBTT--BSSB---SS-TT---B-HHHHHHHTT--TT-HHHHHHHHHHHHHHHHHHHHHHHHHHT-TT-/--HHHHHHHHHHHHHHHHHTB-TT-BTTBTT--BSSB---SS-TT---B-HHHHHHHTT--TT-HHHHHHHHHHHHHHHHHHHHHHHHHHT-TT-